Protein AF-0000000085152113 (afdb_homodimer)

Nearest PDB structures (foldseek):
  2p1r-assembly2_D  TM=5.089E-01  e=1.495E+00  Salmonella enterica subsp. enterica serovar Typhimurium str. LT2
  3tnl-assembly1_B  TM=2.670E-01  e=2.526E+00  Listeria monocytogenes EGD-e
  1kmn-assembly1_A  TM=2.589E-01  e=3.745E+00  Escherichia coli
  2p1r-assembly2_D  TM=5.086E-01  e=1.559E+00  Salmonella enterica subsp. enterica serovar Typhimurium str. LT2
  4imp-assembly1_B  TM=5.100E-01  e=3.436E+00  Saccharopolyspora spinosa

Solvent-accessible surface area (backbone atoms only — not comparable to full-atom values): 18166 Å² total; per-residue (Å²): 135,78,83,74,79,64,74,66,61,57,53,53,47,45,50,49,48,53,58,62,64,56,69,76,71,74,72,78,60,73,81,70,64,36,60,46,78,52,66,42,45,53,66,74,60,93,81,57,41,32,35,28,34,48,64,51,86,85,41,75,51,81,68,45,67,57,48,52,49,48,49,42,41,76,69,68,26,48,73,44,80,34,80,84,68,76,68,88,78,41,41,29,42,33,42,61,51,44,41,64,47,75,44,77,46,76,35,70,39,36,35,40,40,40,32,22,36,79,87,64,48,76,33,29,31,26,26,44,35,42,37,84,82,14,73,85,26,80,65,45,76,51,55,71,61,65,62,45,46,58,37,43,53,49,24,65,43,83,128,135,78,81,74,79,63,72,66,61,59,52,53,48,46,50,50,48,52,57,60,65,56,67,77,72,73,70,78,60,73,81,71,63,34,59,46,77,51,66,43,44,52,66,73,61,92,80,55,41,32,36,29,33,46,64,51,86,85,41,75,52,82,66,45,68,58,48,53,50,48,50,42,41,75,70,70,26,48,74,45,80,32,80,83,69,76,68,87,80,42,41,28,41,34,43,60,51,44,43,64,46,76,45,77,45,76,34,70,39,35,34,39,41,41,31,21,37,78,88,63,49,78,33,30,32,25,26,44,36,42,39,84,82,14,74,85,26,78,66,43,78,50,55,72,60,65,61,44,48,57,38,45,53,48,24,66,42,81,129

Structure (mmCIF, N/CA/C/O backbone):
data_AF-0000000085152113-model_v1
#
loop_
_entity.id
_entity.type
_entity.pdbx_description
1 polymer Lipoprotein
#
loop_
_atom_site.group_PDB
_atom_site.id
_atom_site.type_symbol
_atom_site.label_atom_id
_atom_site.label_alt_id
_atom_site.label_comp_id
_atom_site.label_asym_id
_atom_site.label_entity_id
_atom_site.label_seq_id
_atom_site.pdbx_PDB_ins_code
_atom_site.Cartn_x
_atom_site.Cartn_y
_atom_site.Cartn_z
_atom_site.occupancy
_atom_site.B_iso_or_equiv
_atom_site.auth_seq_id
_atom_site.auth_comp_id
_atom_site.auth_asym_id
_atom_site.auth_atom_id
_atom_site.pdbx_PDB_model_num
ATOM 1 N N . MET A 1 1 ? -3.539 60.656 -30.656 1 33.56 1 MET A N 1
ATOM 2 C CA . MET A 1 1 ? -3.758 60.188 -29.281 1 33.56 1 MET A CA 1
ATOM 3 C C . MET A 1 1 ? -4.027 58.688 -29.266 1 33.56 1 MET A C 1
ATOM 5 O O . MET A 1 1 ? -5.113 58.25 -29.641 1 33.56 1 MET A O 1
ATOM 9 N N . GLY A 1 2 ? -3.033 57.875 -29.703 1 42.16 2 GLY A N 1
ATOM 10 C CA . GLY A 1 2 ? -3.041 56.469 -29.984 1 42.16 2 GLY A CA 1
ATOM 11 C C . GLY A 1 2 ? -3.273 55.625 -28.75 1 42.16 2 GLY A C 1
ATOM 12 O O . GLY A 1 2 ? -2.83 55.969 -27.656 1 42.16 2 GLY A O 1
ATOM 13 N N . SER A 1 3 ? -4.527 55 -28.656 1 42.72 3 SER A N 1
ATOM 14 C CA . SER A 1 3 ? -5.027 54.094 -27.625 1 42.72 3 SER A CA 1
ATOM 15 C C . SER A 1 3 ? -4.039 52.969 -27.344 1 42.72 3 SER A C 1
ATOM 17 O O . SER A 1 3 ? -3.697 52.219 -28.25 1 42.72 3 SER A O 1
ATOM 19 N N . VAL A 1 4 ? -3.066 53.281 -26.406 1 48.84 4 VAL A N 1
ATOM 20 C CA . VAL A 1 4 ? -2.109 52.312 -25.891 1 48.84 4 VAL A CA 1
ATOM 21 C C . VAL A 1 4 ? -2.854 51.156 -25.234 1 48.84 4 VAL A C 1
ATOM 23 O O . VAL A 1 4 ? -3.572 51.344 -24.25 1 48.84 4 VAL A O 1
ATOM 26 N N . ALA A 1 5 ? -3.346 50.25 -26.062 1 50.41 5 ALA A N 1
ATOM 27 C CA . ALA A 1 5 ? -3.887 49 -25.531 1 50.41 5 ALA A CA 1
ATOM 28 C C . ALA A 1 5 ? -2.939 48.375 -24.516 1 50.41 5 ALA A C 1
ATOM 30 O O . ALA A 1 5 ? -1.731 48.281 -24.75 1 50.41 5 ALA A O 1
ATOM 31 N N . THR A 1 6 ? -3.34 48.406 -23.156 1 51.25 6 THR A N 1
ATOM 32 C CA . THR A 1 6 ? -2.549 48.031 -21.984 1 51.25 6 THR A CA 1
ATOM 33 C C . THR A 1 6 ? -2.242 46.531 -21.984 1 51.25 6 THR A C 1
ATOM 35 O O . THR A 1 6 ? -3.062 45.719 -22.438 1 51.25 6 THR A O 1
ATOM 38 N N . THR A 1 7 ? -0.906 46.188 -21.688 1 57.47 7 THR A N 1
ATOM 39 C CA . THR A 1 7 ? -0.171 44.906 -21.625 1 57.47 7 THR A CA 1
ATOM 40 C C . THR A 1 7 ? -0.884 43.906 -20.719 1 57.47 7 THR A C 1
ATOM 42 O O . THR A 1 7 ? -0.678 42.719 -20.844 1 57.47 7 THR A O 1
ATOM 45 N N . SER A 1 8 ? -1.874 44.438 -19.891 1 56.84 8 SER A N 1
ATOM 46 C CA . SER A 1 8 ? -2.525 43.562 -18.922 1 56.84 8 SER A CA 1
ATOM 47 C C . SER A 1 8 ? -3.504 42.594 -19.609 1 56.84 8 SER A C 1
ATOM 49 O O . SER A 1 8 ? -3.662 41.469 -19.203 1 56.84 8 SER A O 1
ATOM 51 N N . THR A 1 9 ? -4.156 43.031 -20.672 1 58.31 9 THR A N 1
ATOM 52 C CA . THR A 1 9 ? -5.152 42.219 -21.359 1 58.31 9 THR A CA 1
ATOM 53 C C . THR A 1 9 ? -4.48 41.094 -22.141 1 58.31 9 THR A C 1
ATOM 55 O O . THR A 1 9 ? -5.051 40 -22.312 1 58.31 9 THR A O 1
ATOM 58 N N . MET A 1 10 ? -3.189 41.406 -22.562 1 49.91 10 MET A N 1
ATOM 59 C CA . MET A 1 10 ? -2.52 40.375 -23.375 1 49.91 10 MET A CA 1
ATOM 60 C C . MET A 1 10 ? -2.084 39.188 -22.516 1 49.91 10 MET A C 1
ATOM 62 O O . MET A 1 10 ? -2.16 38.062 -22.953 1 49.91 10 MET A O 1
ATOM 66 N N . PHE A 1 11 ? -1.64 39.5 -21.281 1 52.09 11 PHE A N 1
ATOM 67 C CA . PHE A 1 11 ? -1.193 38.406 -20.422 1 52.09 11 PHE A CA 1
ATOM 68 C C . PHE A 1 11 ? -2.375 37.562 -19.953 1 52.09 11 PHE A C 1
ATOM 70 O O . PHE A 1 11 ? -2.277 36.344 -19.875 1 52.09 11 PHE A O 1
ATOM 77 N N . LYS A 1 12 ? -3.547 38.062 -19.578 1 46.25 12 LYS A N 1
ATOM 78 C CA . LYS A 1 12 ? -4.723 37.281 -19.203 1 46.25 12 LYS A CA 1
ATOM 79 C C . LYS A 1 12 ? -5.215 36.438 -20.359 1 46.25 12 LYS A C 1
ATOM 81 O O . LYS A 1 12 ? -5.617 35.281 -20.156 1 46.25 12 LYS A O 1
ATOM 86 N N . LYS A 1 13 ? -5.152 36.938 -21.547 1 52 13 LYS A N 1
ATOM 87 C CA . LYS A 1 13 ? -5.613 36.188 -22.703 1 52 13 LYS A CA 1
ATOM 88 C C . LYS A 1 13 ? -4.699 34.969 -22.953 1 52 13 LYS A C 1
ATOM 90 O O . LYS A 1 13 ? -5.176 33.875 -23.266 1 52 13 LYS A O 1
ATOM 95 N N . SER A 1 14 ? -3.439 35.312 -22.641 1 49.38 14 SER A N 1
ATOM 96 C CA . SER A 1 14 ? -2.477 34.25 -22.828 1 49.38 14 SER A CA 1
ATOM 97 C C . SER A 1 14 ? -2.617 33.188 -21.75 1 49.38 14 SER A C 1
ATOM 99 O O . SER A 1 14 ? -2.551 31.969 -22.031 1 49.38 14 SER A O 1
ATOM 101 N N . ARG A 1 15 ? -2.9 33.594 -20.484 1 49 15 ARG A N 1
ATOM 102 C CA . ARG A 1 15 ? -3.166 32.594 -19.453 1 49 15 ARG A CA 1
ATOM 103 C C . ARG A 1 15 ? -4.465 31.844 -19.734 1 49 15 ARG A C 1
ATOM 105 O O . ARG A 1 15 ? -4.547 30.641 -19.516 1 49 15 ARG A O 1
ATOM 112 N N . GLU A 1 16 ? -5.539 32.656 -20.156 1 52.06 16 GLU A N 1
ATOM 113 C CA . GLU A 1 16 ? -6.805 31.984 -20.469 1 52.06 16 GLU A CA 1
ATOM 114 C C . GLU A 1 16 ? -6.672 31.078 -21.672 1 52.06 16 GLU A C 1
ATOM 116 O O . GLU A 1 16 ? -7.211 29.969 -21.688 1 52.06 16 GLU A O 1
ATOM 121 N N . ASP A 1 17 ? -6.086 31.656 -22.672 1 48.75 17 ASP A N 1
ATOM 122 C CA . ASP A 1 17 ? -5.844 30.797 -23.828 1 48.75 17 ASP A CA 1
ATOM 123 C C . ASP A 1 17 ? -4.895 29.656 -23.469 1 48.75 17 ASP A C 1
ATOM 125 O O . ASP A 1 17 ? -5.031 28.547 -23.969 1 48.75 17 ASP A O 1
ATOM 129 N N . HIS A 1 18 ? -3.812 30.078 -22.641 1 48 18 HIS A N 1
ATOM 130 C CA . HIS A 1 18 ? -2.967 28.969 -22.219 1 48 18 HIS A CA 1
ATOM 131 C C . HIS A 1 18 ? -3.746 27.984 -21.34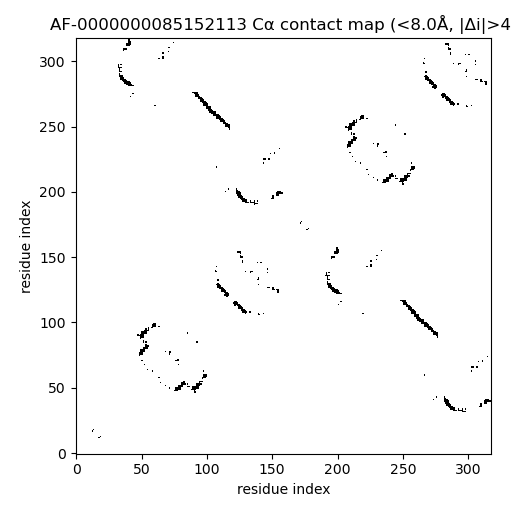4 1 48 18 HIS A C 1
ATOM 133 O O . HIS A 1 18 ? -3.412 26.797 -21.297 1 48 18 HIS A O 1
ATOM 139 N N . MET A 1 19 ? -4.73 28.578 -20.5 1 46.75 19 MET A N 1
ATOM 140 C CA . MET A 1 19 ? -5.539 27.625 -19.75 1 46.75 19 MET A CA 1
ATOM 141 C C . MET A 1 19 ? -6.32 26.719 -20.703 1 46.75 19 MET A C 1
ATOM 143 O O . MET A 1 19 ? -6.672 25.594 -20.344 1 46.75 19 MET A O 1
ATOM 147 N N . LYS A 1 20 ? -7.027 27.328 -21.734 1 43.5 20 LYS A N 1
ATOM 148 C CA . LYS A 1 20 ? -7.875 26.516 -22.594 1 43.5 20 LYS A CA 1
ATOM 149 C C . LYS A 1 20 ? -7.047 25.484 -23.359 1 43.5 20 LYS A C 1
ATOM 151 O O . LYS A 1 20 ? -7.52 24.375 -23.625 1 43.5 20 LYS A O 1
ATOM 156 N N . ARG A 1 21 ? -6.027 25.875 -24.016 1 45.31 21 ARG A N 1
ATOM 157 C CA . ARG A 1 21 ? -5.379 24.891 -24.875 1 45.31 21 ARG A CA 1
ATOM 158 C C . ARG A 1 21 ? -4.676 23.812 -24.047 1 45.31 21 ARG A C 1
ATOM 160 O O . ARG A 1 21 ? -3.455 23.844 -23.891 1 45.31 21 ARG A O 1
ATOM 167 N N . MET A 1 22 ? -5.051 23.672 -22.734 1 43.34 22 MET A N 1
ATOM 168 C CA . MET A 1 22 ? -4.559 22.391 -22.219 1 43.34 22 MET A CA 1
ATOM 169 C C . MET A 1 22 ? -4.992 21.234 -23.109 1 43.34 22 MET A C 1
ATOM 171 O O . MET A 1 22 ? -6.172 20.875 -23.141 1 43.34 22 MET A O 1
ATOM 175 N N . LEU A 1 23 ? -4.738 21.25 -24.312 1 44.41 23 LEU A N 1
ATOM 176 C CA . LEU A 1 23 ? -4.789 20.016 -25.109 1 44.41 23 LEU A CA 1
ATOM 177 C C . LEU A 1 23 ? -4.352 18.812 -24.281 1 44.41 23 LEU A C 1
ATOM 179 O O . LEU A 1 23 ? -3.248 18.812 -23.734 1 44.41 23 LEU A O 1
ATOM 183 N N . MET A 1 24 ? -5.363 18.125 -23.703 1 47.69 24 MET A N 1
ATOM 184 C CA . MET A 1 24 ? -5.164 16.828 -23.078 1 47.69 24 MET A CA 1
ATOM 185 C C . MET A 1 24 ? -4.352 15.898 -23.984 1 47.69 24 MET A C 1
ATOM 187 O O . MET A 1 24 ? -4.867 15.398 -24.984 1 47.69 24 MET A O 1
ATOM 191 N N . LEU A 1 25 ? -3.207 16.25 -24.453 1 50.41 25 LEU A N 1
ATOM 192 C CA . LEU A 1 25 ? -2.367 15.18 -24.969 1 50.41 25 LEU A CA 1
ATOM 193 C C . LEU A 1 25 ? -2.51 13.922 -24.109 1 50.41 25 LEU A C 1
ATOM 195 O O . LEU A 1 25 ? -2.051 13.891 -22.969 1 50.41 25 LEU A O 1
ATOM 199 N N . PHE A 1 26 ? -3.641 13.18 -24.359 1 52.12 26 PHE A N 1
ATOM 200 C CA . PHE A 1 26 ? -3.703 11.805 -23.891 1 52.12 26 PHE A CA 1
ATOM 201 C C . PHE A 1 26 ? -2.414 11.062 -24.219 1 52.12 26 PHE A C 1
ATOM 203 O O . PHE A 1 26 ? -2.23 10.586 -25.344 1 52.12 26 PHE A O 1
ATOM 210 N N . VAL A 1 27 ? -1.274 11.516 -23.703 1 53.09 27 VAL A N 1
ATOM 211 C CA . VAL A 1 27 ? -0.097 10.656 -23.766 1 53.09 27 VAL A CA 1
ATOM 212 C C . VAL A 1 27 ? -0.494 9.219 -23.438 1 53.09 27 VAL A C 1
ATOM 214 O O . VAL A 1 27 ? -0.806 8.898 -22.281 1 53.09 27 VAL A O 1
ATOM 217 N N . LEU A 1 28 ? -1.198 8.477 -24.406 1 51.91 28 LEU A N 1
ATOM 218 C CA . LEU A 1 28 ? -1.291 7.027 -24.297 1 51.91 28 LEU A CA 1
ATOM 219 C C . LEU A 1 28 ? 0.036 6.434 -23.844 1 51.91 28 LEU A C 1
ATOM 221 O O . LEU A 1 28 ? 0.907 6.141 -24.656 1 51.91 28 LEU A O 1
ATOM 225 N N . LEU A 1 29 ? 0.513 6.848 -22.734 1 55.44 29 LEU A N 1
ATOM 226 C CA . LEU A 1 29 ? 1.656 6.145 -22.156 1 55.44 29 LEU A CA 1
ATOM 227 C C . LEU A 1 29 ? 1.415 4.641 -22.141 1 55.44 29 LEU A C 1
ATOM 229 O O . LEU A 1 29 ? 0.406 4.176 -21.594 1 55.44 29 LEU A O 1
ATOM 233 N N . PRO A 1 30 ? 1.978 3.977 -23.078 1 53.91 30 PRO A N 1
ATOM 234 C CA . PRO A 1 30 ? 1.846 2.529 -22.891 1 53.91 30 PRO A CA 1
ATOM 235 C C . PRO A 1 30 ? 1.934 2.113 -21.422 1 53.91 30 PRO A C 1
ATOM 237 O O . PRO A 1 30 ? 2.854 2.529 -20.719 1 53.91 30 PRO A O 1
ATOM 240 N N . VAL A 1 31 ? 0.779 1.773 -20.859 1 55.03 31 VAL A N 1
ATOM 241 C CA . VAL A 1 31 ? 0.805 1.157 -19.531 1 55.03 31 VAL A CA 1
ATOM 242 C C . VAL A 1 31 ? 1.876 0.07 -19.484 1 55.03 31 VAL A C 1
ATOM 244 O O . VAL A 1 31 ? 1.693 -1.013 -20.047 1 55.03 31 VAL A O 1
ATOM 247 N N . CYS A 1 32 ? 3.182 0.444 -19.516 1 57.28 32 CYS A N 1
ATOM 248 C CA . CYS A 1 32 ? 4.27 -0.51 -19.328 1 57.28 32 CYS A CA 1
ATOM 249 C C . CYS A 1 32 ? 4.027 -1.384 -18.109 1 57.28 32 CYS A C 1
ATOM 251 O O . CYS A 1 32 ? 3.957 -0.88 -16.984 1 57.28 32 CYS A O 1
ATOM 253 N N . SER A 1 33 ? 3.326 -2.477 -18.375 1 62.75 33 SER A N 1
ATOM 254 C CA . SER A 1 33 ? 3.166 -3.42 -17.281 1 62.75 33 SER A CA 1
ATOM 255 C C . SER A 1 33 ? 4.512 -3.803 -16.672 1 62.75 33 SER A C 1
ATOM 257 O O . SER A 1 33 ? 5.418 -4.238 -17.391 1 62.75 33 SER A O 1
ATOM 259 N N . CYS A 1 34 ? 4.895 -3.463 -15.648 1 79.12 34 CYS A N 1
ATOM 260 C CA . CYS A 1 34 ? 6.098 -3.832 -14.914 1 79.12 34 CYS A CA 1
ATOM 261 C C . CYS A 1 34 ? 6.043 -5.289 -14.469 1 79.12 34 CYS A C 1
ATOM 263 O O . CYS A 1 34 ? 6.734 -5.688 -13.531 1 79.12 34 CYS A O 1
ATOM 265 N N . THR A 1 35 ? 5.215 -6.039 -15.234 1 86.88 35 THR A N 1
ATOM 266 C CA . THR A 1 35 ? 5.148 -7.473 -14.977 1 86.88 35 THR A CA 1
ATOM 267 C C . THR A 1 35 ? 5.633 -8.266 -16.188 1 86.88 35 THR A C 1
ATOM 269 O O . THR A 1 35 ? 5.465 -7.828 -17.328 1 86.88 35 THR A O 1
ATOM 272 N N . ALA A 1 36 ? 6.324 -9.406 -15.992 1 90.56 36 ALA A N 1
ATOM 273 C CA . ALA A 1 36 ? 6.766 -10.328 -17.031 1 90.56 36 ALA A CA 1
ATOM 274 C C . ALA A 1 36 ? 6.168 -11.719 -16.828 1 90.56 36 ALA A C 1
ATOM 276 O O . ALA A 1 36 ? 6.164 -12.242 -15.711 1 90.56 36 ALA A O 1
ATOM 277 N N . ILE A 1 37 ? 5.57 -12.195 -17.953 1 93.56 37 ILE A N 1
ATOM 278 C CA . ILE A 1 37 ? 5.094 -13.578 -17.984 1 93.56 37 ILE A CA 1
ATOM 279 C C . ILE A 1 37 ? 5.902 -14.375 -19.016 1 93.56 37 ILE A C 1
ATOM 281 O O . ILE A 1 37 ? 5.988 -13.992 -20.188 1 93.56 37 ILE A O 1
ATOM 285 N N . ASN A 1 38 ? 6.559 -15.344 -18.562 1 96.38 38 ASN A N 1
ATOM 286 C CA . ASN A 1 38 ? 7.324 -16.266 -19.391 1 96.38 38 ASN A CA 1
ATOM 287 C C . ASN A 1 38 ? 6.797 -17.688 -19.281 1 96.38 38 ASN A C 1
ATOM 289 O O . ASN A 1 38 ? 6.805 -18.281 -18.203 1 96.38 38 ASN A O 1
ATOM 293 N N . VAL A 1 39 ? 6.328 -18.234 -20.484 1 98.19 39 VAL A N 1
ATOM 294 C CA . VAL A 1 39 ? 5.691 -19.547 -20.406 1 98.19 39 VAL A CA 1
ATOM 295 C C . VAL A 1 39 ? 6.156 -20.422 -21.562 1 98.19 39 VAL A C 1
ATOM 297 O O . VAL A 1 39 ? 6.258 -19.969 -22.703 1 98.19 39 VAL A O 1
ATOM 300 N N . LYS A 1 40 ? 6.539 -21.594 -21.266 1 97.81 40 LYS A N 1
ATOM 301 C CA . LYS A 1 40 ? 6.582 -22.719 -22.203 1 97.81 40 LYS A CA 1
ATOM 302 C C . LYS A 1 40 ? 5.355 -23.609 -22.047 1 97.81 40 LYS A C 1
ATOM 304 O O . LYS A 1 40 ? 5.254 -24.359 -21.078 1 97.81 40 LYS A O 1
ATOM 309 N N . PRO A 1 41 ? 4.504 -23.641 -23 1 97.69 41 PRO A N 1
ATOM 310 C CA . PRO A 1 41 ? 3.26 -24.406 -22.859 1 97.69 41 PRO A CA 1
ATOM 311 C C . PRO A 1 41 ? 3.5 -25.906 -22.703 1 97.69 41 PRO A C 1
ATOM 313 O O . PRO A 1 41 ? 4.5 -26.438 -23.188 1 97.69 41 PRO A O 1
ATOM 316 N N . LEU A 1 42 ? 2.518 -26.484 -22.078 1 97.06 42 LEU A N 1
ATOM 317 C CA . LEU A 1 42 ? 2.611 -27.906 -21.75 1 97.06 42 LEU A CA 1
ATOM 318 C C . LEU A 1 42 ? 2.629 -28.75 -23.031 1 97.06 42 LEU A C 1
ATOM 320 O O . LEU A 1 42 ? 1.786 -28.562 -23.906 1 97.06 42 LEU A O 1
ATOM 324 N N . ALA A 1 43 ? 3.598 -29.609 -23.141 1 95 43 ALA A N 1
ATOM 325 C CA . ALA A 1 43 ? 3.648 -30.656 -24.141 1 95 43 ALA A CA 1
ATOM 326 C C . ALA A 1 43 ? 3.252 -32 -23.562 1 95 43 ALA A C 1
ATOM 328 O O . ALA A 1 43 ? 4.09 -32.719 -23 1 95 43 ALA A O 1
ATOM 329 N N . ILE A 1 44 ? 1.996 -32.281 -23.625 1 87.94 44 ILE A N 1
ATOM 330 C CA . ILE A 1 44 ? 1.542 -33.469 -22.938 1 87.94 44 ILE A CA 1
ATOM 331 C C . ILE A 1 44 ? 0.863 -34.406 -23.938 1 87.94 44 ILE A C 1
ATOM 333 O O . ILE A 1 44 ? 0.507 -34 -25.047 1 87.94 44 ILE A O 1
ATOM 337 N N . ASN A 1 45 ? 0.77 -35.594 -23.484 1 89.44 45 ASN A N 1
ATOM 338 C CA . ASN A 1 45 ? 0.007 -36.594 -24.234 1 89.44 45 ASN A CA 1
ATOM 339 C C . ASN A 1 45 ? -1.491 -36.438 -23.984 1 89.44 45 ASN A C 1
ATOM 341 O O . ASN A 1 45 ? -1.903 -35.969 -22.922 1 89.44 45 ASN A O 1
ATOM 345 N N . ALA A 1 46 ? -2.301 -36.906 -24.906 1 86.38 46 ALA A N 1
ATOM 346 C CA . ALA A 1 46 ? -3.754 -36.781 -24.844 1 86.38 46 ALA A CA 1
ATOM 347 C C . ALA A 1 46 ? -4.312 -37.531 -23.625 1 86.38 46 ALA A C 1
ATOM 349 O O . ALA A 1 46 ? -5.348 -37.125 -23.078 1 86.38 46 ALA A O 1
ATOM 350 N N . ASN A 1 47 ? -3.57 -38.5 -23.172 1 90.5 47 ASN A N 1
ATOM 351 C CA . ASN A 1 47 ? -4.109 -39.344 -22.109 1 90.5 47 ASN A CA 1
ATOM 352 C C . ASN A 1 47 ? -3.648 -38.875 -20.734 1 90.5 47 ASN A C 1
ATOM 354 O O . ASN A 1 47 ? -4.039 -39.438 -19.703 1 90.5 47 ASN A O 1
ATOM 358 N N . ASP A 1 48 ? -2.777 -37.906 -20.766 1 94.31 48 ASP A N 1
ATOM 359 C CA . ASP A 1 48 ? -2.346 -37.375 -19.469 1 94.31 48 ASP A CA 1
ATOM 360 C C . ASP A 1 48 ? -3.496 -36.656 -18.766 1 94.31 48 ASP A C 1
ATOM 362 O O . ASP A 1 48 ? -4.156 -35.812 -19.344 1 94.31 48 ASP A O 1
ATOM 366 N N . ASN A 1 49 ? -3.74 -37.062 -17.469 1 95.69 49 ASN A N 1
ATOM 367 C CA . ASN A 1 49 ? -4.852 -36.406 -16.797 1 95.69 49 ASN A CA 1
ATOM 368 C C . ASN A 1 49 ? -4.602 -36.281 -15.297 1 95.69 49 ASN A C 1
ATOM 370 O O . ASN A 1 49 ? -5.383 -35.656 -14.578 1 95.69 49 ASN A O 1
ATOM 374 N N . ILE A 1 50 ? -3.615 -36.906 -14.781 1 98.19 50 ILE A N 1
ATOM 375 C CA . ILE A 1 50 ? -3.307 -36.812 -13.359 1 98.19 50 ILE A CA 1
ATOM 376 C C . ILE A 1 50 ? -2.006 -36.031 -13.164 1 98.19 50 ILE A C 1
ATOM 378 O O . ILE A 1 50 ? -0.957 -36.438 -13.672 1 98.19 50 ILE A O 1
ATOM 382 N N . ALA A 1 51 ? -2.072 -34.969 -12.461 1 98.56 51 ALA A N 1
ATOM 383 C CA . ALA A 1 51 ? -0.908 -34.188 -12.086 1 98.56 51 ALA A CA 1
ATOM 384 C C . ALA A 1 51 ? -0.621 -34.312 -10.594 1 98.56 51 ALA A C 1
ATOM 386 O O . ALA A 1 51 ? -1.498 -34.062 -9.758 1 98.56 51 ALA A O 1
ATOM 387 N N . CYS A 1 52 ? 0.573 -34.719 -10.258 1 98.81 52 CYS A N 1
ATOM 388 C CA . CYS A 1 52 ? 1.012 -34.781 -8.867 1 98.81 52 CYS A CA 1
ATOM 389 C C . CYS A 1 52 ? 1.852 -33.562 -8.516 1 98.81 52 CYS A C 1
ATOM 391 O O . CYS A 1 52 ? 2.85 -33.281 -9.18 1 98.81 52 CYS A O 1
ATOM 393 N N . ILE A 1 53 ? 1.412 -32.844 -7.512 1 98.94 53 ILE A N 1
ATOM 394 C CA . ILE A 1 53 ? 2.021 -31.578 -7.125 1 98.94 53 ILE A CA 1
ATOM 395 C C . ILE A 1 53 ? 2.791 -31.75 -5.816 1 98.94 53 ILE A C 1
ATOM 397 O O . ILE A 1 53 ? 2.225 -32.188 -4.809 1 98.94 53 ILE A O 1
ATOM 401 N N . LYS A 1 54 ? 4.055 -31.406 -5.918 1 98.81 54 LYS A N 1
ATOM 402 C CA . LYS A 1 54 ? 4.867 -31.5 -4.711 1 98.81 54 LYS A CA 1
ATOM 403 C C . LYS A 1 54 ? 4.652 -30.297 -3.801 1 98.81 54 LYS A C 1
ATOM 405 O O . LYS A 1 54 ? 4.785 -29.156 -4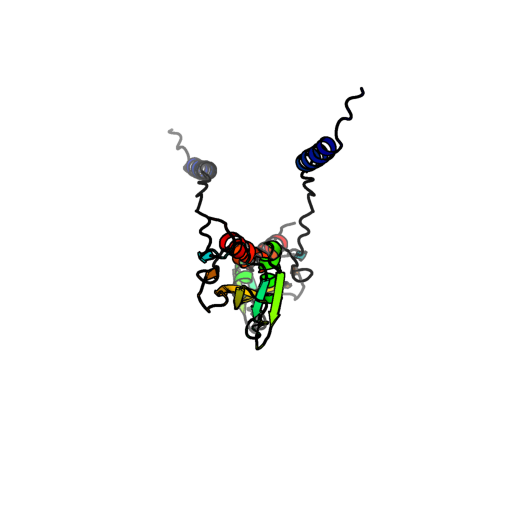.238 1 98.81 54 LYS A O 1
ATOM 410 N N . GLU A 1 55 ? 4.348 -30.625 -2.58 1 98.75 55 GLU A N 1
ATOM 411 C CA . GLU A 1 55 ? 4.254 -29.547 -1.601 1 98.75 55 GLU A CA 1
ATOM 412 C C . GLU A 1 55 ? 5.609 -28.875 -1.396 1 98.75 55 GLU A C 1
ATOM 414 O O . GLU A 1 55 ? 6.645 -29.547 -1.392 1 98.75 55 GLU A O 1
ATOM 419 N N . ASN A 1 56 ? 5.609 -27.547 -1.317 1 98.75 56 ASN A N 1
ATOM 420 C CA . ASN A 1 56 ? 6.82 -26.781 -1.062 1 98.75 56 ASN A CA 1
ATOM 421 C C . ASN A 1 56 ? 6.664 -25.875 0.156 1 98.75 56 ASN A C 1
ATOM 423 O O . ASN A 1 56 ? 6.172 -24.75 0.04 1 98.75 56 ASN A O 1
ATOM 427 N N . PRO A 1 57 ? 7.113 -26.281 1.277 1 97.94 57 PRO A N 1
ATOM 428 C CA . PRO A 1 57 ? 6.91 -25.516 2.51 1 97.94 57 PRO A CA 1
ATOM 429 C C . PRO A 1 57 ? 7.73 -24.234 2.543 1 97.94 57 PRO A C 1
ATOM 431 O O . PRO A 1 57 ? 7.5 -23.375 3.398 1 97.94 57 PRO A O 1
ATOM 434 N N . LYS A 1 58 ? 8.688 -24.062 1.714 1 98.25 58 LYS A N 1
ATOM 435 C CA . LYS A 1 58 ? 9.484 -22.844 1.657 1 98.25 58 LYS A CA 1
ATOM 436 C C . LYS A 1 58 ? 8.672 -21.688 1.071 1 98.25 58 LYS A C 1
ATOM 438 O O . LYS A 1 58 ? 9.055 -20.516 1.211 1 98.25 58 LYS A O 1
ATOM 443 N N . VAL A 1 59 ? 7.59 -22.047 0.387 1 98.56 59 VAL A N 1
ATOM 444 C CA . VAL A 1 59 ? 6.723 -21.031 -0.19 1 98.56 59 VAL A CA 1
ATOM 445 C C . VAL A 1 59 ? 5.828 -20.438 0.896 1 98.56 59 VAL A C 1
ATOM 447 O O . VAL A 1 59 ? 5.02 -21.156 1.499 1 98.56 59 VAL A O 1
ATOM 450 N N . LYS A 1 60 ? 5.961 -19.109 1.071 1 97.31 60 LYS A N 1
ATOM 451 C CA . LYS A 1 60 ? 5.223 -18.438 2.145 1 97.31 60 LYS A CA 1
ATOM 452 C C . LYS A 1 60 ? 4.094 -17.578 1.589 1 97.31 60 LYS A C 1
ATOM 454 O O . LYS A 1 60 ? 3.404 -16.891 2.342 1 97.31 60 LYS A O 1
ATOM 459 N N . VAL A 1 61 ? 3.902 -17.594 0.325 1 97.69 61 VAL A N 1
ATOM 460 C CA . VAL A 1 61 ? 2.736 -16.953 -0.272 1 97.69 61 VAL A CA 1
ATOM 461 C C . VAL A 1 61 ? 1.469 -17.703 0.125 1 97.69 61 VAL A C 1
ATOM 463 O O . VAL A 1 61 ? 1.34 -18.906 -0.147 1 97.69 61 VAL A O 1
ATOM 466 N N . PRO A 1 62 ? 0.513 -16.969 0.722 1 95.88 62 PRO A N 1
ATOM 467 C CA . PRO A 1 62 ? -0.667 -17.672 1.222 1 95.88 62 PRO A CA 1
ATOM 468 C C . PRO A 1 62 ? -1.453 -18.375 0.11 1 95.88 62 PRO A C 1
ATOM 470 O O . PRO A 1 62 ? -1.645 -17.797 -0.965 1 95.88 62 PRO A O 1
ATOM 473 N N . ARG A 1 63 ? -1.936 -19.562 0.445 1 96.88 63 ARG A N 1
ATOM 474 C CA . ARG A 1 63 ? -2.84 -20.344 -0.387 1 96.88 63 ARG A CA 1
ATOM 475 C C . ARG A 1 63 ? -2.217 -20.641 -1.747 1 96.88 63 ARG A C 1
ATOM 477 O O . ARG A 1 63 ? -2.928 -20.922 -2.713 1 96.88 63 ARG A O 1
ATOM 484 N N . PHE A 1 64 ? -0.898 -20.578 -1.862 1 98.69 64 PHE A N 1
ATOM 485 C CA . PHE A 1 64 ? -0.302 -20.75 -3.184 1 98.69 64 PHE A CA 1
ATOM 486 C C . PHE A 1 64 ? -0.489 -22.172 -3.684 1 98.69 64 PHE A C 1
ATOM 488 O O . PHE A 1 64 ? -0.73 -22.391 -4.871 1 98.69 64 PHE A O 1
ATOM 495 N N . LEU A 1 65 ? -0.308 -23.141 -2.84 1 98.81 65 LEU A N 1
ATOM 496 C CA . LEU A 1 65 ? -0.544 -24.516 -3.252 1 98.81 65 LEU A CA 1
ATOM 497 C C . LEU A 1 65 ? -1.949 -24.688 -3.82 1 98.81 65 LEU A C 1
ATOM 499 O O . LEU A 1 65 ? -2.129 -25.297 -4.875 1 98.81 65 LEU A O 1
ATOM 503 N N . ASP A 1 66 ? -2.93 -24.172 -3.154 1 98.75 66 ASP A N 1
ATOM 504 C CA . ASP A 1 66 ? -4.305 -24.234 -3.637 1 98.75 66 ASP A CA 1
ATOM 505 C C . ASP A 1 66 ? -4.434 -23.594 -5.016 1 98.75 66 ASP A C 1
ATOM 507 O O . ASP A 1 66 ? -5.18 -24.078 -5.867 1 98.75 66 ASP A O 1
ATOM 511 N N . ILE A 1 67 ? -3.771 -22.5 -5.199 1 98.75 67 ILE A N 1
ATOM 512 C CA . ILE A 1 67 ? -3.809 -21.797 -6.473 1 98.75 67 ILE A CA 1
ATOM 513 C C . ILE A 1 67 ? -3.227 -22.672 -7.574 1 98.75 67 ILE A C 1
ATOM 515 O O . ILE A 1 67 ? -3.777 -22.75 -8.672 1 98.75 67 ILE A O 1
ATOM 519 N N . VAL A 1 68 ? -2.158 -23.391 -7.277 1 98.88 68 VAL A N 1
ATOM 520 C CA . VAL A 1 68 ? -1.572 -24.312 -8.242 1 98.88 68 VAL A CA 1
ATOM 521 C C . VAL A 1 68 ? -2.541 -25.453 -8.516 1 98.88 68 VAL A C 1
ATOM 523 O O . VAL A 1 68 ? -2.805 -25.797 -9.68 1 98.88 68 VAL A O 1
ATOM 526 N N . VAL A 1 69 ? -3.076 -26.047 -7.488 1 98.81 69 VAL A N 1
ATOM 527 C CA . VAL A 1 69 ? -4.035 -27.141 -7.609 1 98.81 69 VAL A CA 1
ATOM 528 C C . VAL A 1 69 ? -5.203 -26.703 -8.5 1 98.81 69 VAL A C 1
ATOM 530 O O . VAL A 1 69 ? -5.523 -27.375 -9.484 1 98.81 69 VAL A O 1
ATOM 533 N N . ASN A 1 70 ? -5.785 -25.594 -8.156 1 98.69 70 ASN A N 1
ATOM 534 C CA . ASN A 1 70 ? -6.934 -25.094 -8.898 1 98.69 70 ASN A CA 1
ATOM 535 C C . ASN A 1 70 ? -6.57 -24.812 -10.359 1 98.69 70 ASN A C 1
ATOM 537 O O . ASN A 1 70 ? -7.387 -25.016 -11.258 1 98.69 70 ASN A O 1
ATOM 541 N N . GLY A 1 71 ? -5.359 -24.281 -10.531 1 98.44 71 GLY A N 1
ATOM 542 C CA . GLY A 1 71 ? -4.898 -24.016 -11.883 1 98.44 71 GLY A CA 1
ATOM 543 C C . GLY A 1 71 ? -4.918 -25.234 -12.773 1 98.44 71 GLY A C 1
ATOM 544 O O . GLY A 1 71 ? -5.348 -25.172 -13.922 1 98.44 71 GLY A O 1
ATOM 545 N N . PHE A 1 72 ? -4.512 -26.344 -12.258 1 98.38 72 PHE A N 1
ATOM 546 C CA . PHE A 1 72 ? -4.5 -27.594 -13.016 1 98.38 72 PHE A CA 1
ATOM 547 C C . PHE A 1 72 ? -5.906 -28.172 -13.117 1 98.38 72 PHE A C 1
ATOM 549 O O . PHE A 1 72 ? -6.316 -28.641 -14.188 1 98.38 72 PHE A O 1
ATOM 556 N N . GLU A 1 73 ? -6.652 -28.094 -12.031 1 98.31 73 GLU A N 1
ATOM 557 C CA . GLU A 1 73 ? -7.988 -28.688 -12.023 1 98.31 73 GLU A CA 1
ATOM 558 C C . GLU A 1 73 ? -8.93 -27.938 -12.961 1 98.31 73 GLU A C 1
ATOM 560 O O . GLU A 1 73 ? -9.781 -28.547 -13.609 1 98.31 73 GLU A O 1
ATOM 565 N N . GLU A 1 74 ? -8.781 -26.656 -13.008 1 97.38 74 GLU A N 1
ATOM 566 C CA . GLU A 1 74 ? -9.602 -25.859 -13.914 1 97.38 74 GLU A CA 1
ATOM 567 C C . GLU A 1 74 ? -9.289 -26.172 -15.367 1 97.38 74 GLU A C 1
ATOM 569 O O . GLU A 1 74 ? -10.07 -25.844 -16.266 1 97.38 74 GLU A O 1
ATOM 574 N N . HIS A 1 75 ? -8.219 -26.797 -15.602 1 96.62 75 HIS A N 1
ATOM 575 C CA . HIS A 1 75 ? -7.852 -27.156 -16.969 1 96.62 75 HIS A CA 1
ATOM 576 C C . HIS A 1 75 ? -7.867 -28.672 -17.156 1 96.62 75 HIS A C 1
ATOM 578 O O . HIS A 1 75 ? -7.066 -29.219 -17.906 1 96.62 75 HIS A O 1
ATOM 584 N N . ASP A 1 76 ? -8.656 -29.359 -16.281 1 95.19 76 ASP A N 1
ATOM 585 C CA . ASP A 1 76 ? -9.148 -30.719 -16.5 1 95.19 76 ASP A CA 1
ATOM 586 C C . ASP A 1 76 ? -8.109 -31.75 -16.078 1 95.19 76 ASP A C 1
ATOM 588 O O . ASP A 1 76 ? -8.031 -32.844 -16.656 1 95.19 76 ASP A O 1
ATOM 592 N N . PHE A 1 77 ? -7.25 -31.406 -15.227 1 97.75 77 PHE A N 1
ATOM 593 C CA . PHE A 1 77 ? -6.387 -32.375 -14.586 1 97.75 77 PHE A CA 1
ATOM 594 C C . PHE A 1 77 ? -6.91 -32.75 -13.203 1 97.75 77 PHE A C 1
ATOM 596 O O . PHE A 1 77 ? -7.395 -31.891 -12.469 1 97.75 77 PHE A O 1
ATOM 603 N N . THR A 1 78 ? -6.91 -34 -12.914 1 97.88 78 THR A N 1
ATOM 604 C CA . THR A 1 78 ? -6.992 -34.406 -11.516 1 97.88 78 THR A CA 1
ATOM 605 C C . THR A 1 78 ? -5.656 -34.188 -10.812 1 97.88 78 THR A C 1
ATOM 607 O O . THR A 1 78 ? -4.598 -34.469 -11.367 1 97.88 78 THR A O 1
ATOM 610 N N . THR A 1 79 ? -5.715 -33.688 -9.578 1 98.38 79 THR A N 1
ATOM 611 C CA . THR A 1 79 ? -4.469 -33.375 -8.891 1 98.38 79 THR A CA 1
ATOM 612 C C . THR A 1 79 ? -4.32 -34.219 -7.633 1 98.38 79 THR A C 1
ATOM 614 O O . THR A 1 79 ? -5.316 -34.594 -7.02 1 98.38 79 THR A O 1
ATOM 617 N N . ARG A 1 80 ? -3.143 -34.562 -7.363 1 98.31 80 ARG A N 1
ATOM 618 C CA . ARG A 1 80 ? -2.736 -35.219 -6.113 1 98.31 80 ARG A CA 1
ATOM 619 C C . ARG A 1 80 ? -1.529 -34.5 -5.508 1 98.31 80 ARG A C 1
ATOM 621 O O . ARG A 1 80 ? -0.499 -34.344 -6.164 1 98.31 80 ARG A O 1
ATOM 628 N N . VAL A 1 81 ? -1.655 -34.125 -4.258 1 98.62 81 VAL A N 1
ATOM 629 C CA . VAL A 1 81 ? -0.561 -33.469 -3.57 1 98.62 81 VAL A CA 1
ATOM 630 C C . VAL A 1 81 ? 0.275 -34.469 -2.801 1 98.62 81 VAL A C 1
ATOM 632 O O . VAL A 1 81 ? -0.27 -35.406 -2.174 1 98.62 81 VAL A O 1
ATOM 635 N N . TYR A 1 82 ? 1.644 -34.281 -2.922 1 98.19 82 TYR A N 1
ATOM 636 C CA . TYR A 1 82 ? 2.508 -35.219 -2.184 1 98.19 82 TYR A CA 1
ATOM 637 C C . TYR A 1 82 ? 3.664 -34.469 -1.533 1 98.19 82 TYR A C 1
ATOM 639 O O . TYR A 1 82 ? 3.957 -33.312 -1.899 1 98.19 82 TYR A O 1
ATOM 647 N N . GLN A 1 83 ? 4.34 -35.031 -0.54 1 97.56 83 GLN A N 1
ATOM 648 C CA . GLN A 1 83 ? 5.453 -34.406 0.168 1 97.56 83 GLN A CA 1
ATOM 649 C C . GLN A 1 83 ? 6.773 -35.094 -0.164 1 97.56 83 GLN A C 1
ATOM 651 O O . GLN A 1 83 ? 7.781 -34.438 -0.412 1 97.56 83 GLN A O 1
ATOM 656 N N . ASN A 1 84 ? 6.77 -36.375 -0.271 1 94.88 84 ASN A N 1
ATOM 657 C CA . ASN A 1 84 ? 8.023 -37.094 -0.43 1 94.88 84 ASN A CA 1
ATOM 658 C C . ASN A 1 84 ? 8.062 -37.875 -1.746 1 94.88 84 ASN A C 1
ATOM 660 O O . ASN A 1 84 ? 8.805 -37.5 -2.662 1 94.88 84 ASN A O 1
ATOM 664 N N . THR A 1 85 ? 7.262 -38.844 -1.897 1 94.81 85 THR A N 1
ATOM 665 C CA . THR A 1 85 ? 7.242 -39.688 -3.098 1 94.81 85 THR A CA 1
ATOM 666 C C . THR A 1 85 ? 5.883 -39.625 -3.785 1 94.81 85 THR A C 1
ATOM 668 O O . THR A 1 85 ? 4.848 -39.781 -3.145 1 94.81 85 THR A O 1
ATOM 671 N N . PRO A 1 86 ? 6.027 -39.25 -5.055 1 94.38 86 PRO A N 1
ATOM 672 C CA . PRO A 1 86 ? 4.75 -39.219 -5.77 1 94.38 86 PRO A CA 1
ATOM 673 C C . PRO A 1 86 ? 4.168 -40.625 -6 1 94.38 86 PRO A C 1
ATOM 675 O O . PRO A 1 86 ? 4.906 -41.594 -6.012 1 94.38 86 PRO A O 1
ATOM 678 N N . ASN A 1 87 ? 2.828 -40.656 -6.203 1 90.06 87 ASN A N 1
ATOM 679 C CA . ASN A 1 87 ? 2.156 -41.906 -6.562 1 90.06 87 ASN A CA 1
ATOM 680 C C . ASN A 1 87 ? 2.555 -42.375 -7.957 1 90.06 87 ASN A C 1
ATOM 682 O O . ASN A 1 87 ? 2.963 -41.562 -8.797 1 90.06 87 ASN A O 1
ATOM 686 N N . ASN A 1 88 ? 2.367 -43.656 -8.203 1 93.06 88 ASN A N 1
ATOM 687 C CA . ASN A 1 88 ? 2.713 -44.219 -9.508 1 93.06 88 ASN A CA 1
ATOM 688 C C . ASN A 1 88 ? 1.692 -43.844 -10.57 1 93.06 88 ASN A C 1
ATOM 690 O O . ASN A 1 88 ? 1.966 -43.969 -11.766 1 93.06 88 ASN A O 1
ATOM 694 N N . SER A 1 89 ? 0.6 -43.375 -10.219 1 94.06 89 SER A N 1
ATOM 695 C CA . SER A 1 89 ? -0.479 -43.094 -11.156 1 94.06 89 SER A CA 1
ATOM 696 C C . SER A 1 89 ? -0.313 -41.688 -11.773 1 94.06 89 SER A C 1
ATOM 698 O O . SER A 1 89 ? -1.127 -41.281 -12.594 1 94.06 89 SER A O 1
ATOM 700 N N . CYS A 1 90 ? 0.8 -41 -11.492 1 97.38 90 CYS A N 1
ATOM 701 C CA . CYS A 1 90 ? 0.97 -39.625 -11.93 1 97.38 90 CYS A CA 1
ATOM 702 C C . CYS A 1 90 ? 1.437 -39.562 -13.375 1 97.38 90 CYS A C 1
ATOM 704 O O . CYS A 1 90 ? 2.381 -40.281 -13.758 1 97.38 90 CYS A O 1
ATOM 706 N N . ASP A 1 91 ? 0.805 -38.75 -14.156 1 97.75 91 ASP A N 1
ATOM 707 C CA . ASP A 1 91 ? 1.241 -38.5 -15.523 1 97.75 91 ASP A CA 1
ATOM 708 C C . ASP A 1 91 ? 2.221 -37.312 -15.586 1 97.75 91 ASP A C 1
ATOM 710 O O . ASP A 1 91 ? 3.146 -37.312 -16.391 1 97.75 91 ASP A O 1
ATOM 714 N N . LEU A 1 92 ? 1.955 -36.375 -14.742 1 98.12 92 LEU A N 1
ATOM 715 C CA . LEU A 1 92 ? 2.803 -35.188 -14.641 1 98.12 92 LEU A CA 1
ATOM 716 C C . LEU A 1 92 ? 3.27 -34.969 -13.203 1 98.12 92 LEU A C 1
ATOM 718 O O . LEU A 1 92 ? 2.518 -35.219 -12.258 1 98.12 92 LEU A O 1
ATOM 722 N N . LEU A 1 93 ? 4.531 -34.531 -13.117 1 98.56 93 LEU A N 1
ATOM 723 C CA . LEU A 1 93 ? 5.086 -34.094 -11.836 1 98.56 93 LEU A CA 1
ATOM 724 C C . LEU A 1 93 ? 5.266 -32.562 -11.812 1 98.56 93 LEU A C 1
ATOM 726 O O . LEU A 1 93 ? 5.984 -32.031 -12.648 1 98.56 93 LEU A O 1
ATOM 730 N N . VAL A 1 94 ? 4.621 -31.969 -10.844 1 98.88 94 VAL A N 1
ATOM 731 C CA . VAL A 1 94 ? 4.57 -30.5 -10.797 1 98.88 94 VAL A CA 1
ATOM 732 C C . VAL A 1 94 ? 5.289 -30 -9.547 1 98.88 94 VAL A C 1
ATOM 734 O O . VAL A 1 94 ? 5.047 -30.5 -8.445 1 98.88 94 VAL A O 1
ATOM 737 N N . THR A 1 95 ? 6.195 -29.047 -9.727 1 98.81 95 THR A N 1
ATOM 738 C CA . THR A 1 95 ? 6.797 -28.297 -8.625 1 98.81 95 THR A CA 1
ATOM 739 C C . THR A 1 95 ? 6.582 -26.797 -8.797 1 98.81 95 THR A C 1
ATOM 741 O O . THR A 1 95 ? 6.289 -26.344 -9.898 1 98.81 95 THR A O 1
ATOM 744 N N . TYR A 1 96 ? 6.668 -26.141 -7.719 1 98.94 96 TYR A N 1
ATOM 745 C CA . TYR A 1 96 ? 6.422 -24.703 -7.766 1 98.94 96 TYR A CA 1
ATOM 746 C C . TYR A 1 96 ? 7.266 -23.984 -6.73 1 98.94 96 TYR A C 1
ATOM 748 O O . TYR A 1 96 ? 7.73 -24.578 -5.758 1 98.94 96 TYR A O 1
ATOM 756 N N . THR A 1 97 ? 7.527 -22.688 -6.984 1 98.81 97 THR A N 1
ATOM 757 C CA . THR A 1 97 ? 8.086 -21.734 -6.043 1 98.81 97 THR A CA 1
ATOM 758 C C . THR A 1 97 ? 7.371 -20.391 -6.152 1 98.81 97 THR A C 1
ATOM 760 O O . THR A 1 97 ? 6.777 -20.078 -7.188 1 98.81 97 THR A O 1
ATOM 763 N N . ALA A 1 98 ? 7.371 -19.688 -5.074 1 98.69 98 ALA A N 1
ATOM 764 C CA . ALA A 1 98 ? 6.836 -18.328 -5.055 1 98.69 98 ALA A CA 1
ATOM 765 C C . ALA A 1 98 ? 7.5 -17.484 -3.965 1 98.69 98 ALA A C 1
ATOM 767 O O . ALA A 1 98 ? 7.75 -17.984 -2.861 1 98.69 98 ALA A O 1
ATOM 768 N N . THR A 1 99 ? 7.762 -16.266 -4.367 1 97.12 99 THR A N 1
ATOM 769 C CA . THR A 1 99 ? 8.398 -15.352 -3.432 1 97.12 99 THR A CA 1
ATOM 770 C C . THR A 1 99 ? 7.578 -14.07 -3.281 1 97.12 99 THR A C 1
ATOM 772 O O . THR A 1 99 ? 6.957 -13.609 -4.242 1 97.12 99 THR A O 1
ATOM 775 N N . ARG A 1 100 ? 7.605 -13.672 -2.074 1 94.94 100 ARG A N 1
ATOM 776 C CA . ARG A 1 100 ? 6.922 -12.406 -1.801 1 94.94 100 ARG A CA 1
ATOM 777 C C . ARG A 1 100 ? 7.887 -11.375 -1.217 1 94.94 100 ARG A C 1
ATOM 779 O O . ARG A 1 100 ? 8.953 -11.734 -0.714 1 94.94 100 ARG A O 1
ATOM 786 N N . ASN A 1 101 ? 7.566 -10.188 -1.42 1 92.94 101 ASN A N 1
ATOM 787 C CA . ASN A 1 101 ? 8.195 -9.07 -0.73 1 92.94 101 ASN A CA 1
ATOM 788 C C . ASN A 1 101 ? 7.195 -8.297 0.12 1 92.94 101 ASN A C 1
ATOM 790 O O . ASN A 1 101 ? 5.996 -8.586 0.094 1 92.94 101 ASN A O 1
ATOM 794 N N . TRP A 1 102 ? 7.73 -7.527 1.041 1 90.88 102 TRP A N 1
ATOM 795 C CA . TRP A 1 102 ? 6.879 -6.73 1.92 1 90.88 102 TRP A CA 1
ATOM 796 C C . TRP A 1 102 ? 7.023 -5.242 1.611 1 90.88 102 TRP A C 1
ATOM 798 O O . TRP A 1 102 ? 8.133 -4.75 1.399 1 90.88 102 TRP A O 1
ATOM 808 N N . ASP A 1 103 ? 5.84 -4.734 1.43 1 88.38 103 ASP A N 1
ATOM 809 C CA . ASP A 1 103 ? 5.824 -3.281 1.325 1 88.38 103 ASP A CA 1
ATOM 810 C C . ASP A 1 103 ? 5.438 -2.639 2.656 1 88.38 103 ASP A C 1
ATOM 812 O O . ASP A 1 103 ? 4.516 -3.105 3.332 1 88.38 103 ASP A O 1
ATOM 816 N N . VAL A 1 104 ? 6.254 -1.786 3.119 1 90.38 104 VAL A N 1
ATOM 817 C CA . VAL A 1 104 ? 6.004 -1.051 4.355 1 90.38 104 VAL A CA 1
ATOM 818 C C . VAL A 1 104 ? 5.883 0.441 4.051 1 90.38 104 VAL A C 1
ATOM 820 O O . VAL A 1 104 ? 6.844 1.068 3.6 1 90.38 104 VAL A O 1
ATOM 823 N N . SER A 1 105 ? 4.691 0.87 4.152 1 86.81 105 SER A N 1
ATOM 824 C CA . SER A 1 105 ? 4.457 2.285 3.881 1 86.81 105 SER A CA 1
ATOM 825 C C . SER A 1 105 ? 3.787 2.973 5.062 1 86.81 105 SER A C 1
ATOM 827 O O . SER A 1 105 ? 2.727 2.541 5.52 1 86.81 105 SER A O 1
ATOM 829 N N . PRO A 1 106 ? 4.473 3.982 5.574 1 90.31 106 PRO A N 1
ATOM 830 C CA . PRO A 1 106 ? 3.793 4.754 6.617 1 90.31 106 PRO A CA 1
ATOM 831 C C . PRO A 1 106 ? 2.729 5.695 6.055 1 90.31 106 PRO A C 1
ATOM 833 O O . PRO A 1 106 ? 2.83 6.129 4.906 1 90.31 106 PRO A O 1
ATOM 836 N N . TYR A 1 107 ? 1.615 5.879 6.836 1 91.44 107 TYR A N 1
ATOM 837 C CA . TYR A 1 107 ? 0.602 6.871 6.488 1 91.44 107 TYR A CA 1
ATOM 838 C C . TYR A 1 107 ? 0.128 7.625 7.723 1 91.44 107 TYR A C 1
ATOM 840 O O . TYR A 1 107 ? 0.096 7.066 8.82 1 91.44 107 TYR A O 1
ATOM 848 N N . MET A 1 108 ? -0.188 8.883 7.52 1 95.44 108 MET A N 1
ATOM 849 C CA . MET A 1 108 ? -0.624 9.711 8.641 1 95.44 108 MET A CA 1
ATOM 850 C C . MET A 1 108 ? -2.064 9.391 9.023 1 95.44 108 MET A C 1
ATOM 852 O O . MET A 1 108 ? -2.949 9.359 8.164 1 95.44 108 MET A O 1
ATOM 856 N N . THR A 1 109 ? -2.324 9.18 10.383 1 94.62 109 THR A N 1
ATOM 857 C CA . THR A 1 109 ? -3.656 8.812 10.852 1 94.62 109 THR A CA 1
ATOM 858 C C . THR A 1 109 ? -4.297 9.969 11.609 1 94.62 109 THR A C 1
ATOM 860 O O . THR A 1 109 ? -5.523 10.055 11.711 1 94.62 109 THR A O 1
ATOM 863 N N . ASP A 1 110 ? -3.438 10.812 12.156 1 96.88 110 ASP A N 1
ATOM 864 C CA . ASP A 1 110 ? -3.951 11.938 12.93 1 96.88 110 ASP A CA 1
ATOM 865 C C . ASP A 1 110 ? -2.965 13.102 12.93 1 96.88 110 ASP A C 1
ATOM 867 O O . ASP A 1 110 ? -1.75 12.891 12.883 1 96.88 110 ASP A O 1
ATOM 871 N N . ALA A 1 111 ? -3.518 14.227 12.922 1 98.56 111 ALA A N 1
ATOM 872 C CA . ALA A 1 111 ? -2.727 15.445 13.062 1 98.56 111 ALA A CA 1
ATOM 873 C C . ALA A 1 111 ? -3.553 16.578 13.672 1 98.56 111 ALA A C 1
ATOM 875 O O . ALA A 1 111 ? -4.73 16.734 13.344 1 98.56 111 ALA A O 1
ATOM 876 N N . GLU A 1 112 ? -2.9 17.297 14.57 1 98.81 112 GLU A N 1
ATOM 877 C CA . GLU A 1 112 ? -3.57 18.422 15.227 1 98.81 112 GLU A CA 1
ATOM 878 C C . GLU A 1 112 ? -2.682 19.656 15.242 1 98.81 112 GLU A C 1
ATOM 880 O O . GLU A 1 112 ? -1.466 19.562 15.422 1 98.81 112 GLU A O 1
ATOM 885 N N . ILE A 1 113 ? -3.346 20.812 15.07 1 98.88 113 ILE A N 1
ATOM 886 C CA . ILE A 1 113 ? -2.748 22.125 15.242 1 98.88 113 ILE A CA 1
ATOM 887 C C . ILE A 1 113 ? -3.51 22.906 16.312 1 98.88 113 ILE A C 1
ATOM 889 O O . ILE A 1 113 ? -4.738 23.016 16.266 1 98.88 113 ILE A O 1
ATOM 893 N N . TRP A 1 114 ? -2.758 23.359 17.25 1 98.81 114 TRP A N 1
ATOM 894 C CA . TRP A 1 114 ? -3.316 24.234 18.281 1 98.81 114 TRP A CA 1
ATOM 895 C C . TRP A 1 114 ? -2.689 25.625 18.234 1 98.81 114 TRP A C 1
ATOM 897 O O . TRP A 1 114 ? -1.469 25.75 18.125 1 98.81 114 TRP A O 1
ATOM 907 N N . VAL A 1 115 ? -3.539 26.594 18.375 1 98.81 115 VAL A N 1
ATOM 908 C CA . VAL A 1 115 ? -3.051 27.969 18.297 1 98.81 115 VAL A CA 1
ATOM 909 C C . VAL A 1 115 ? -3.525 28.75 19.516 1 98.81 115 VAL A C 1
ATOM 911 O O . VAL A 1 115 ? -4.719 28.75 19.844 1 98.81 115 VAL A O 1
ATOM 914 N N . LYS A 1 116 ? -2.574 29.359 20.156 1 98.25 116 LYS A N 1
ATOM 915 C CA . LYS A 1 116 ? -2.861 30.25 21.266 1 98.25 116 LYS A CA 1
ATOM 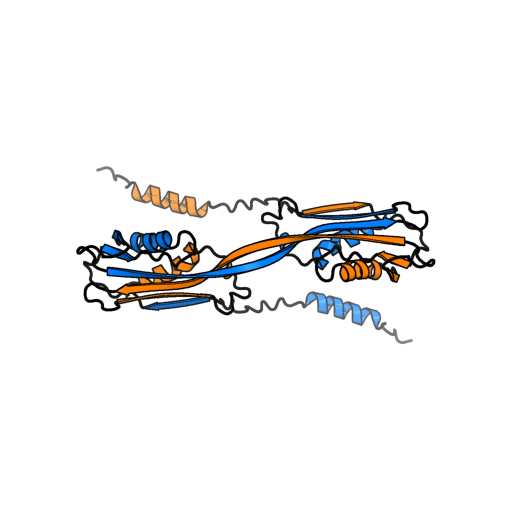916 C C . LYS A 1 116 ? -2.389 31.672 20.969 1 98.25 116 LYS A C 1
ATOM 918 O O . LYS A 1 116 ? -1.439 31.875 20.203 1 98.25 116 LYS A O 1
ATOM 923 N N . ASP A 1 117 ? -3.07 32.625 21.609 1 96.81 117 ASP A N 1
ATOM 924 C CA . ASP A 1 117 ? -2.551 33.969 21.562 1 96.81 117 ASP A CA 1
ATOM 925 C C . ASP A 1 117 ? -1.572 34.25 22.703 1 96.81 117 ASP A C 1
ATOM 927 O O . ASP A 1 117 ? -1.232 33.312 23.453 1 96.81 117 ASP A O 1
ATOM 931 N N . ARG A 1 118 ? -1.12 35.469 22.812 1 92.31 118 ARG A N 1
ATOM 932 C CA . ARG A 1 118 ? -0.094 35.844 23.781 1 92.31 118 ARG A CA 1
ATOM 933 C C . ARG A 1 118 ? -0.6 35.656 25.219 1 92.31 118 ARG A C 1
ATOM 935 O O . ARG A 1 118 ? 0.19 35.406 26.125 1 92.31 118 ARG A O 1
ATOM 942 N N . SER A 1 119 ? -1.891 35.75 25.422 1 93.12 119 SER A N 1
ATOM 943 C CA . SER A 1 119 ? -2.486 35.625 26.75 1 93.12 119 SER A CA 1
ATOM 944 C C . SER A 1 119 ? -2.631 34.156 27.141 1 93.12 119 SER A C 1
ATOM 946 O O . SER A 1 119 ? -2.949 33.844 28.281 1 93.12 119 SER A O 1
ATOM 948 N N . GLY A 1 120 ? -2.4 33.25 26.188 1 95.06 120 GLY A N 1
ATOM 949 C CA . GLY A 1 120 ? -2.533 31.844 26.469 1 95.06 120 GLY A CA 1
ATOM 950 C C . GLY A 1 120 ? -3.889 31.281 26.078 1 95.06 120 GLY A C 1
ATOM 951 O O . GLY A 1 120 ? -4.133 30.078 26.219 1 95.06 120 GLY A O 1
ATOM 952 N N . LYS A 1 121 ? -4.707 32.156 25.609 1 97.06 121 LYS A N 1
ATOM 953 C CA . LYS A 1 121 ? -6.035 31.719 25.188 1 97.06 121 LYS A CA 1
ATOM 954 C C . LYS A 1 121 ? -5.969 30.953 23.875 1 97.06 121 LYS A C 1
ATOM 956 O O . LYS A 1 121 ? -5.262 31.359 22.938 1 97.06 121 LYS A O 1
ATOM 961 N N . ARG A 1 122 ? -6.789 29.844 23.766 1 98.25 122 ARG A N 1
ATOM 962 C CA . ARG A 1 122 ? -6.887 29.125 22.5 1 98.25 122 ARG A CA 1
ATOM 963 C C . ARG A 1 122 ? -7.727 29.891 21.5 1 98.25 122 ARG A C 1
ATOM 965 O O . ARG A 1 122 ? -8.891 30.219 21.75 1 98.25 122 ARG A O 1
ATOM 972 N N . VAL A 1 123 ? -7.133 30.188 20.391 1 98.19 123 VAL A N 1
ATOM 973 C CA . VAL A 1 123 ? -7.824 31.031 19.422 1 98.19 123 VAL A CA 1
ATOM 974 C C . VAL A 1 123 ? -7.984 30.266 18.109 1 98.19 123 VAL A C 1
ATOM 976 O O . VAL A 1 123 ? -8.508 30.797 17.125 1 98.19 123 VAL A O 1
ATOM 979 N N . GLY A 1 124 ? -7.559 29 18.062 1 98.44 124 GLY A N 1
ATOM 980 C CA . GLY A 1 124 ? -7.73 28.172 16.875 1 98.44 124 GLY A CA 1
ATOM 981 C C . GLY A 1 124 ? -7.367 26.719 17.109 1 98.44 124 GLY A C 1
ATOM 982 O O . GLY A 1 124 ? -6.652 26.406 18.062 1 98.44 124 GLY A O 1
ATOM 983 N N . TYR A 1 125 ? -7.945 25.906 16.172 1 98.62 125 TYR A N 1
ATOM 984 C CA . TYR A 1 125 ? -7.723 24.453 16.234 1 98.62 125 TYR A CA 1
ATOM 985 C C . TYR A 1 125 ? -7.992 23.812 14.875 1 98.62 125 TYR A C 1
ATOM 987 O O . TYR A 1 125 ? -8.93 24.203 14.172 1 98.62 125 TYR A O 1
ATOM 995 N N . GLY A 1 126 ? -7.152 22.922 14.516 1 98.62 126 GLY A N 1
ATOM 996 C CA . GLY A 1 126 ? -7.352 22.125 13.32 1 98.62 126 GLY A CA 1
ATOM 997 C C . GLY A 1 126 ? -6.926 20.672 13.5 1 98.62 126 GLY A C 1
ATOM 998 O O . GLY A 1 126 ? -5.887 20.391 14.102 1 98.62 126 GLY A O 1
ATOM 999 N N . GLN A 1 127 ? -7.789 19.812 12.82 1 98.31 127 GLN A N 1
ATOM 1000 C CA . GLN A 1 127 ? -7.488 18.391 12.961 1 98.31 127 GLN A CA 1
ATOM 1001 C C . GLN A 1 127 ? -7.805 17.641 11.68 1 98.31 127 GLN A C 1
ATOM 1003 O O . GLN A 1 127 ? -8.828 17.891 11.039 1 98.31 127 GLN A O 1
ATOM 1008 N N . TYR A 1 128 ? -6.91 16.859 11.367 1 97.06 128 TYR A N 1
ATOM 1009 C CA . TYR A 1 128 ? -7.117 15.766 10.43 1 97.06 128 TYR A CA 1
ATOM 1010 C C . TYR A 1 128 ? -7.18 14.43 11.148 1 97.06 128 TYR A C 1
ATOM 1012 O O . TYR A 1 128 ? -6.336 14.133 12 1 97.06 128 TYR A O 1
ATOM 1020 N N . HIS A 1 129 ? -8.156 13.609 10.719 1 95.06 129 HIS A N 1
ATOM 1021 C CA . HIS A 1 129 ? -8.266 12.281 11.312 1 95.06 129 HIS A CA 1
ATOM 1022 C C . HIS A 1 129 ? -8.695 11.25 10.273 1 95.06 129 HIS A C 1
ATOM 1024 O O . HIS A 1 129 ? -9.703 11.43 9.594 1 95.06 129 HIS A O 1
ATOM 1030 N N . LEU A 1 130 ? -7.883 10.203 10.227 1 92.06 130 LEU A N 1
ATOM 1031 C CA . LEU A 1 130 ? -8.258 9.07 9.383 1 92.06 130 LEU A CA 1
ATOM 1032 C C . LEU A 1 130 ? -9.141 8.094 10.141 1 92.06 130 LEU A C 1
ATOM 1034 O O . LEU A 1 130 ? -8.711 7.492 11.133 1 92.06 130 LEU A O 1
ATOM 1038 N N . LYS A 1 131 ? -10.32 7.957 9.609 1 87.06 131 LYS A N 1
ATOM 1039 C CA . LYS A 1 131 ? -11.258 7.07 10.289 1 87.06 131 LYS A CA 1
ATOM 1040 C C . LYS A 1 131 ? -11 5.613 9.922 1 87.06 131 LYS A C 1
ATOM 1042 O O . LYS A 1 131 ? -10.727 5.301 8.766 1 87.06 131 LYS A O 1
ATOM 1047 N N . GLY A 1 132 ? -11.133 4.676 10.922 1 81.19 132 GLY A N 1
ATOM 1048 C CA . GLY A 1 132 ? -11.102 3.238 10.703 1 81.19 132 GLY A CA 1
ATOM 1049 C C . GLY A 1 132 ? -9.828 2.768 10.016 1 81.19 132 GLY A C 1
ATOM 1050 O O . GLY A 1 132 ? -9.859 1.839 9.211 1 81.19 132 GLY A O 1
ATOM 1051 N N . GLY A 1 133 ? -8.812 3.486 10.219 1 78.81 133 GLY A N 1
ATOM 1052 C CA . GLY A 1 133 ? -7.574 3.104 9.562 1 78.81 133 GLY A CA 1
ATOM 1053 C C . GLY A 1 133 ? -7.566 3.396 8.078 1 78.81 133 GLY A C 1
ATOM 1054 O O . GLY A 1 133 ? -6.66 2.969 7.355 1 78.81 133 GLY A O 1
ATOM 1055 N N . GLY A 1 134 ? -8.477 4.172 7.625 1 73.94 134 GLY A N 1
ATOM 1056 C CA . GLY A 1 134 ? -8.562 4.594 6.238 1 73.94 134 GLY A CA 1
ATOM 1057 C C . GLY A 1 134 ? -9.211 3.559 5.336 1 73.94 134 GLY A C 1
ATOM 1058 O O . GLY A 1 134 ? -9.484 3.832 4.168 1 73.94 134 GLY A O 1
ATOM 1059 N N . GLY A 1 135 ? -9.664 2.412 5.957 1 65.25 135 GLY A N 1
ATOM 1060 C CA . GLY A 1 135 ? -10.281 1.436 5.074 1 65.25 135 GLY A CA 1
ATOM 1061 C C . GLY A 1 135 ? -9.852 1.58 3.629 1 65.25 135 GLY A C 1
ATOM 1062 O O . GLY A 1 135 ? -8.656 1.559 3.328 1 65.25 135 GLY A O 1
ATOM 1063 N N . LEU A 1 136 ? -10.781 1.825 2.693 1 62.78 136 LEU A N 1
ATOM 1064 C CA . LEU A 1 136 ? -10.562 2.051 1.269 1 62.78 136 LEU A CA 1
ATOM 1065 C C . LEU A 1 136 ? -10.523 3.541 0.954 1 62.78 136 LEU A C 1
ATOM 1067 O O . LEU A 1 136 ? -10.719 3.945 -0.194 1 62.78 136 LEU A O 1
ATOM 1071 N N . ALA A 1 137 ? -10.188 4.23 1.911 1 67.5 137 ALA A N 1
ATOM 1072 C CA . ALA A 1 137 ? -10.164 5.676 1.69 1 67.5 137 ALA A CA 1
ATOM 1073 C C . ALA A 1 137 ? -9.055 6.062 0.719 1 67.5 137 ALA A C 1
ATOM 1075 O O . ALA A 1 137 ? -7.891 5.715 0.926 1 67.5 137 ALA A O 1
ATOM 1076 N N . LEU A 1 138 ? -9.547 6.633 -0.341 1 65.5 138 LEU A N 1
ATOM 1077 C CA . LEU A 1 138 ? -8.602 7.031 -1.375 1 65.5 138 LEU A CA 1
ATOM 1078 C C . LEU A 1 138 ? -7.551 7.984 -0.81 1 65.5 138 LEU A C 1
ATOM 1080 O O . LEU A 1 138 ? -6.43 8.047 -1.315 1 65.5 138 LEU A O 1
ATOM 1084 N N . ASN A 1 139 ? -7.918 8.562 0.293 1 76.94 139 ASN A N 1
ATOM 1085 C CA . ASN A 1 139 ? -7.031 9.602 0.797 1 76.94 139 ASN A CA 1
ATOM 1086 C C . ASN A 1 139 ? -6.039 9.047 1.817 1 76.94 139 ASN A C 1
ATOM 1088 O O . ASN A 1 139 ? -5.145 9.766 2.27 1 76.94 139 ASN A O 1
ATOM 1092 N N . LYS A 1 140 ? -6.168 7.789 2.096 1 83 140 LYS A N 1
ATOM 1093 C CA . LYS A 1 140 ? -5.23 7.156 3.021 1 83 140 LYS A CA 1
ATOM 1094 C C . LYS A 1 140 ? -3.789 7.355 2.568 1 83 140 LYS A C 1
ATOM 1096 O O . LYS A 1 140 ? -2.922 7.695 3.375 1 83 140 LYS A O 1
ATOM 1101 N N . TRP A 1 141 ? -3.631 7.332 1.225 1 85 141 TRP A N 1
ATOM 1102 C CA . TRP A 1 141 ? -2.271 7.301 0.695 1 85 141 TRP A CA 1
ATOM 1103 C C . TRP A 1 141 ? -1.878 8.656 0.124 1 85 141 TRP A C 1
ATOM 1105 O O . TRP A 1 141 ? -0.789 8.812 -0.433 1 85 141 TRP A O 1
ATOM 1115 N N . ALA A 1 142 ? -2.656 9.625 0.358 1 86.81 142 ALA A N 1
ATOM 1116 C CA . ALA A 1 142 ? -2.291 10.977 -0.051 1 86.81 142 ALA A CA 1
ATOM 1117 C C . ALA A 1 142 ? -1.119 11.5 0.773 1 86.81 142 ALA A C 1
ATOM 1119 O O . ALA A 1 142 ? -0.858 11.008 1.874 1 86.81 142 ALA A O 1
ATOM 1120 N N . SER A 1 143 ? -0.429 12.492 0.143 1 92.56 143 SER A N 1
ATOM 1121 C CA . SER A 1 143 ? 0.687 13.109 0.855 1 92.56 143 SER A CA 1
ATOM 1122 C C . SER A 1 143 ? 0.213 13.82 2.117 1 92.56 143 SER A C 1
ATOM 1124 O O . SER A 1 143 ? -0.933 14.266 2.191 1 92.56 143 SER A O 1
ATOM 1126 N N . THR A 1 144 ? 1.146 13.93 3.082 1 96.19 144 THR A N 1
ATOM 1127 C CA . THR A 1 144 ? 0.842 14.656 4.305 1 96.19 144 THR A CA 1
ATOM 1128 C C . THR A 1 144 ? 0.481 16.109 3.994 1 96.19 144 THR A C 1
ATOM 1130 O O . THR A 1 144 ? -0.468 16.656 4.562 1 96.19 144 THR A O 1
ATOM 1133 N N . GLU A 1 145 ? 1.163 16.703 3.062 1 96.25 145 GLU A N 1
ATOM 1134 C CA . GLU A 1 145 ? 0.911 18.078 2.654 1 96.25 145 GLU A CA 1
ATOM 1135 C C . GLU A 1 145 ? -0.511 18.25 2.125 1 96.25 145 GLU A C 1
ATOM 1137 O O . GLU A 1 145 ? -1.223 19.172 2.523 1 96.25 145 GLU A O 1
ATOM 1142 N N . SER A 1 146 ? -0.905 17.344 1.268 1 93.62 146 SER A N 1
ATOM 1143 C CA . SER A 1 146 ? -2.246 17.406 0.695 1 93.62 146 SER A CA 1
ATOM 1144 C C . SER A 1 146 ? -3.314 17.25 1.772 1 93.62 146 SER A C 1
ATOM 1146 O O . SER A 1 146 ? -4.312 17.969 1.773 1 93.62 146 SER A O 1
ATOM 1148 N N . LYS A 1 147 ? -3.115 16.406 2.719 1 94.19 147 LYS A N 1
ATOM 1149 C CA . LYS A 1 147 ? -4.059 16.172 3.805 1 94.19 147 LYS A CA 1
ATOM 1150 C C . LYS A 1 147 ? -4.211 17.406 4.684 1 94.19 147 LYS A C 1
ATOM 1152 O O . LYS A 1 147 ? -5.324 17.766 5.078 1 94.19 147 LYS A O 1
ATOM 1157 N N . MET A 1 148 ? -3.094 18.062 4.871 1 97.88 148 MET A N 1
ATOM 1158 C CA . MET A 1 148 ? -3.107 19.188 5.789 1 97.88 148 MET A CA 1
ATOM 1159 C C . MET A 1 148 ? -3.576 20.453 5.082 1 97.88 148 MET A C 1
ATOM 1161 O O . MET A 1 148 ? -3.959 21.438 5.73 1 97.88 148 MET A O 1
ATOM 1165 N N . GLU A 1 149 ? -3.562 20.5 3.793 1 96.56 149 GLU A N 1
ATOM 1166 C CA . GLU A 1 149 ? -3.98 21.672 3.039 1 96.56 149 GLU A CA 1
ATOM 1167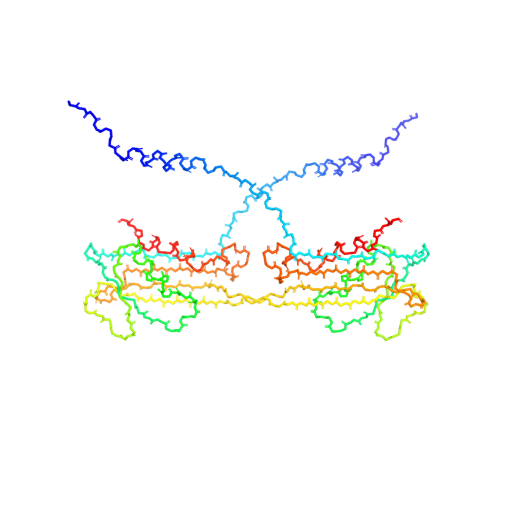 C C . GLU A 1 149 ? -5.402 22.094 3.406 1 96.56 149 GLU A C 1
ATOM 1169 O O . GLU A 1 149 ? -5.672 23.266 3.623 1 96.56 149 GLU A O 1
ATOM 1174 N N . GLN A 1 150 ? -6.242 21.078 3.441 1 92.88 150 GLN A N 1
ATOM 1175 C CA . GLN A 1 150 ? -7.621 21.391 3.805 1 92.88 150 GLN A CA 1
ATOM 1176 C C . GLN A 1 150 ? -7.711 21.906 5.238 1 92.88 150 GLN A C 1
ATOM 1178 O O . GLN A 1 150 ? -8.492 22.812 5.527 1 92.88 150 GLN A O 1
ATOM 1183 N N . VAL A 1 151 ? -7.004 21.375 6.141 1 97.81 151 VAL A N 1
ATOM 1184 C CA . VAL A 1 151 ? -6.988 21.812 7.531 1 97.81 151 VAL A CA 1
ATOM 1185 C C . VAL A 1 151 ? -6.562 23.281 7.605 1 97.81 151 VAL A C 1
ATOM 1187 O O . VAL A 1 151 ? -7.238 24.094 8.234 1 97.81 151 VAL A O 1
ATOM 1190 N N . PHE A 1 152 ? -5.516 23.641 6.926 1 98.38 152 PHE A N 1
ATOM 1191 C CA . PHE A 1 152 ? -5.02 25.016 6.961 1 98.38 152 PHE A CA 1
ATOM 1192 C C . PHE A 1 152 ? -6.004 25.969 6.293 1 98.38 152 PHE A C 1
ATOM 1194 O O . PHE A 1 152 ? -6.254 27.062 6.797 1 98.38 152 PHE A O 1
ATOM 1201 N N . THR A 1 153 ? -6.578 25.562 5.156 1 97.19 153 THR A N 1
ATOM 1202 C CA . THR A 1 153 ? -7.559 26.406 4.484 1 97.19 153 THR A CA 1
ATOM 1203 C C . THR A 1 153 ? -8.703 26.766 5.43 1 97.19 153 THR A C 1
ATOM 1205 O O . THR A 1 153 ? -9.09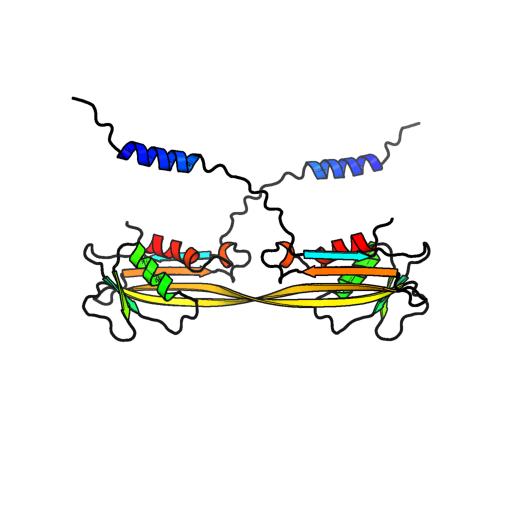4 27.938 5.531 1 97.19 153 THR A O 1
ATOM 1208 N N . GLU A 1 154 ? -9.164 25.781 6.141 1 97.5 154 GLU A N 1
ATOM 1209 C CA . GLU A 1 154 ? -10.273 26 7.059 1 97.5 154 GLU A CA 1
ATOM 1210 C C . GLU A 1 154 ? -9.828 26.797 8.281 1 97.5 154 GLU A C 1
ATOM 1212 O O . GLU A 1 154 ? -10.586 27.625 8.805 1 97.5 154 GLU A O 1
ATOM 1217 N N . LEU A 1 155 ? -8.664 26.531 8.773 1 97.88 155 LEU A N 1
ATOM 1218 C CA . LEU A 1 155 ? -8.117 27.234 9.93 1 97.88 155 LEU A CA 1
ATOM 1219 C C . LEU A 1 155 ? -8.047 28.734 9.672 1 97.88 155 LEU A C 1
ATOM 1221 O O . LEU A 1 155 ? -8.32 29.531 10.57 1 97.88 155 LEU A O 1
ATOM 1225 N N . PHE A 1 156 ? -7.773 29.078 8.406 1 97.25 156 PHE A N 1
ATOM 1226 C CA . PHE A 1 156 ? -7.547 30.484 8.078 1 97.25 156 PHE A CA 1
ATOM 1227 C C . PHE A 1 156 ? -8.75 31.078 7.348 1 97.25 156 PHE A C 1
ATOM 1229 O O . PHE A 1 156 ? -8.672 32.156 6.785 1 97.25 156 PHE A O 1
ATOM 1236 N N . ALA A 1 157 ? -9.719 30.203 7.293 1 92.31 157 ALA A N 1
ATOM 1237 C CA . ALA A 1 157 ? -10.93 30.703 6.652 1 92.31 157 ALA A CA 1
ATOM 1238 C C . ALA A 1 157 ? -11.469 31.938 7.375 1 92.31 157 ALA A C 1
ATOM 1240 O O . ALA A 1 157 ? -11.469 31.984 8.609 1 92.31 157 ALA A O 1
ATOM 1241 N N . LYS A 1 158 ? -11.594 33.062 6.59 1 76.75 158 LYS A N 1
ATOM 1242 C CA . LYS A 1 158 ? -12.125 34.312 7.145 1 76.75 158 LYS A CA 1
ATOM 1243 C C . LYS A 1 158 ? -13.648 34.281 7.227 1 76.75 158 LYS A C 1
ATOM 1245 O O . LYS A 1 158 ? -14.312 33.719 6.344 1 76.75 158 LYS A O 1
ATOM 1250 N N . HIS A 1 159 ? -14.148 34.281 8.484 1 56.31 159 HIS A N 1
ATOM 1251 C CA . HIS A 1 159 ? -15.562 34.625 8.578 1 56.31 159 HIS A CA 1
ATOM 1252 C C . HIS A 1 159 ? -15.742 36.125 8.875 1 56.31 159 HIS A C 1
ATOM 1254 O O . HIS A 1 159 ? -14.844 36.75 9.438 1 56.31 159 HIS A O 1
ATOM 1260 N N . MET B 1 1 ? -48.031 -32.875 -34.188 1 33 1 MET B N 1
ATOM 1261 C CA . MET B 1 1 ? -46.594 -32.781 -34.375 1 33 1 MET B CA 1
ATOM 1262 C C . MET B 1 1 ? -46.031 -31.469 -33.844 1 33 1 MET B C 1
ATOM 1264 O O . MET B 1 1 ? -46.094 -30.453 -34.531 1 33 1 MET B O 1
ATOM 1268 N N . GLY B 1 2 ? -46.406 -31.094 -32.656 1 42.25 2 GLY B N 1
ATOM 1269 C CA . GLY B 1 2 ? -46.188 -29.828 -31.969 1 42.25 2 GLY B CA 1
ATOM 1270 C C . GLY B 1 2 ? -44.719 -29.578 -31.656 1 42.25 2 GLY B C 1
ATOM 1271 O O . GLY B 1 2 ? -43.969 -30.516 -31.375 1 42.25 2 GLY B O 1
ATOM 1272 N N . SER B 1 3 ? -44.125 -28.547 -32.375 1 40.91 3 SER B N 1
ATOM 1273 C CA . SER B 1 3 ? -42.781 -28.031 -32.281 1 40.91 3 SER B CA 1
ATOM 1274 C C . SER B 1 3 ? -42.406 -27.672 -30.859 1 40.91 3 SER B C 1
ATOM 1276 O O . SER B 1 3 ? -43.062 -26.859 -30.219 1 40.91 3 SER B O 1
ATOM 1278 N N . VAL B 1 4 ? -41.875 -28.656 -30.094 1 41.38 4 VAL B N 1
ATOM 1279 C CA . VAL B 1 4 ? -41.312 -28.469 -28.75 1 41.38 4 VAL B CA 1
ATOM 1280 C C . VAL B 1 4 ? -40.156 -27.484 -28.797 1 41.38 4 VAL B C 1
ATOM 1282 O O . VAL B 1 4 ? -39.156 -27.719 -29.469 1 41.38 4 VAL B O 1
ATOM 1285 N N . ALA B 1 5 ? -40.594 -26.188 -28.75 1 46.62 5 ALA B N 1
ATOM 1286 C CA . ALA B 1 5 ? -39.594 -25.125 -28.578 1 46.62 5 ALA B CA 1
ATOM 1287 C C . ALA B 1 5 ? -38.625 -25.469 -27.453 1 46.62 5 ALA B C 1
ATOM 1289 O O . ALA B 1 5 ? -39.031 -25.875 -26.359 1 46.62 5 ALA B O 1
ATOM 1290 N N . THR B 1 6 ? -37.281 -25.891 -27.844 1 45.78 6 THR B N 1
ATOM 1291 C CA . THR B 1 6 ? -36.25 -26.438 -26.953 1 45.78 6 THR B CA 1
ATOM 1292 C C . THR B 1 6 ? -35.781 -25.375 -25.953 1 45.78 6 THR B C 1
ATOM 1294 O O . THR B 1 6 ? -35.719 -24.188 -26.297 1 45.78 6 THR B O 1
ATOM 1297 N N . THR B 1 7 ? -35.688 -25.781 -24.609 1 56.97 7 THR B N 1
ATOM 1298 C CA . THR B 1 7 ? -35.344 -25.109 -23.359 1 56.97 7 THR B CA 1
ATOM 1299 C C . THR B 1 7 ? -34 -24.406 -23.469 1 56.97 7 THR B C 1
ATOM 1301 O O . THR B 1 7 ? -33.688 -23.5 -22.703 1 56.97 7 THR B O 1
ATOM 1304 N N . SER B 1 8 ? -33.219 -24.734 -24.578 1 55.47 8 SER B N 1
ATOM 1305 C CA . SER B 1 8 ? -31.891 -24.156 -24.703 1 55.47 8 SER B CA 1
ATOM 1306 C C . SER B 1 8 ? -31.953 -22.688 -25.125 1 55.47 8 SER B C 1
ATOM 1308 O O . SER B 1 8 ? -31.125 -21.875 -24.703 1 55.47 8 SER B O 1
ATOM 1310 N N . THR B 1 9 ? -32.969 -22.297 -25.906 1 56.62 9 THR B N 1
ATOM 1311 C CA . THR B 1 9 ? -33.031 -20.922 -26.391 1 56.62 9 THR B CA 1
ATOM 1312 C C . THR B 1 9 ? -33.5 -19.984 -25.297 1 56.62 9 THR B C 1
ATOM 1314 O O . THR B 1 9 ? -33.156 -18.797 -25.312 1 56.62 9 THR B O 1
ATOM 1317 N N . MET B 1 10 ? -34.281 -20.594 -24.297 1 49.16 10 MET B N 1
ATOM 1318 C CA . MET B 1 10 ? -34.781 -19.734 -23.25 1 49.16 10 MET B CA 1
ATOM 1319 C C . MET B 1 10 ? -33.688 -19.328 -22.281 1 49.16 10 MET B C 1
ATOM 1321 O O . MET B 1 10 ? -33.625 -18.188 -21.797 1 49.16 10 MET B O 1
ATOM 1325 N N . PHE B 1 11 ? -32.719 -20.25 -22.031 1 52.97 11 PHE B N 1
ATOM 1326 C CA . PHE B 1 11 ? -31.641 -19.938 -21.109 1 52.97 11 PHE B CA 1
ATOM 1327 C C . PHE B 1 11 ? -30.672 -18.953 -21.734 1 52.97 11 PHE B C 1
ATOM 1329 O O . PHE B 1 11 ? -30.172 -18.062 -21.062 1 52.97 11 PHE B O 1
ATOM 1336 N N . LYS B 1 12 ? -30.281 -19 -22.969 1 45.69 12 LYS B N 1
ATOM 1337 C CA . LYS B 1 12 ? -29.391 -18.047 -23.625 1 45.69 12 LYS B CA 1
ATOM 1338 C C . LYS B 1 12 ? -30.016 -16.656 -23.672 1 45.69 12 LYS B C 1
ATOM 1340 O O . LYS B 1 12 ? -29.328 -15.656 -23.469 1 45.69 12 LYS B O 1
ATOM 1345 N N . LYS B 1 13 ? -31.281 -16.641 -23.891 1 51.56 13 LYS B N 1
ATOM 1346 C CA . LYS B 1 13 ? -31.953 -15.336 -23.953 1 51.56 13 LYS B CA 1
ATOM 1347 C C . LYS B 1 13 ? -31.922 -14.641 -22.609 1 51.56 13 LYS B C 1
ATOM 1349 O O . LYS B 1 13 ? -31.719 -13.43 -22.516 1 51.56 13 LYS B O 1
ATOM 1354 N N . SER B 1 14 ? -32 -15.555 -21.641 1 49 14 SER B N 1
ATOM 1355 C CA . SER B 1 14 ? -31.984 -15.016 -20.297 1 49 14 SER B CA 1
ATOM 1356 C C . SER B 1 14 ? -30.594 -14.547 -19.891 1 49 14 SER B C 1
ATOM 1358 O O . SER B 1 14 ? -30.438 -13.492 -19.281 1 49 14 SER B O 1
ATOM 1360 N N . ARG B 1 15 ? -29.562 -15.273 -20.328 1 50.41 15 ARG B N 1
ATOM 1361 C CA . ARG B 1 15 ? -28.203 -14.805 -20.078 1 50.41 15 ARG B CA 1
ATOM 1362 C C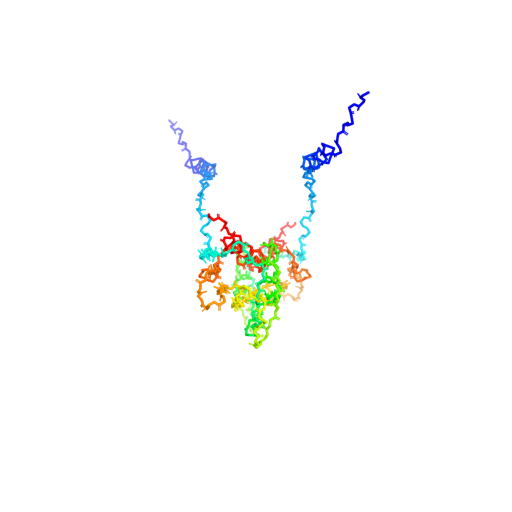 . ARG B 1 15 ? -27.922 -13.531 -20.859 1 50.41 15 ARG B C 1
ATOM 1364 O O . ARG B 1 15 ? -27.25 -12.617 -20.359 1 50.41 15 ARG B O 1
ATOM 1371 N N . GLU B 1 16 ? -28.375 -13.539 -22.156 1 52.28 16 GLU B N 1
ATOM 1372 C CA . GLU B 1 16 ? -28.141 -12.344 -22.969 1 52.28 16 GLU B CA 1
ATOM 1373 C C . GLU B 1 16 ? -28.938 -11.148 -22.422 1 52.28 16 GLU B C 1
ATOM 1375 O O . GLU B 1 16 ? -28.422 -10.031 -22.375 1 52.28 16 GLU B O 1
ATOM 1380 N N . ASP B 1 17 ? -30.156 -11.469 -22.188 1 49.12 17 ASP B N 1
ATOM 1381 C CA . ASP B 1 17 ? -30.938 -10.391 -21.594 1 49.12 17 ASP B CA 1
ATOM 1382 C C . ASP B 1 17 ? -30.406 -10 -20.219 1 49.12 17 ASP B C 1
ATOM 1384 O O . ASP B 1 17 ? -30.438 -8.828 -19.844 1 49.12 17 ASP B O 1
ATOM 1388 N N . HIS B 1 18 ? -30.016 -11.109 -19.453 1 49.06 18 HIS B N 1
ATOM 1389 C CA . HIS B 1 18 ? -29.406 -10.742 -18.188 1 49.06 18 HIS B CA 1
ATOM 1390 C C . HIS B 1 18 ? -28.094 -9.984 -18.391 1 49.06 18 HIS B C 1
ATOM 1392 O O . HIS B 1 18 ? -27.672 -9.219 -17.531 1 49.06 18 HIS B O 1
ATOM 1398 N N . MET B 1 19 ? -27.391 -10.359 -19.5 1 41.69 19 MET B N 1
ATOM 1399 C CA . MET B 1 19 ? -26.188 -9.555 -19.75 1 41.69 19 MET B CA 1
ATOM 1400 C C . MET B 1 19 ? -26.562 -8.109 -20.062 1 41.69 19 MET B C 1
ATOM 1402 O O . MET B 1 19 ? -25.797 -7.188 -19.781 1 41.69 19 MET B O 1
ATOM 1406 N N . LYS B 1 20 ? -27.578 -7.871 -20.969 1 42.69 20 LYS B N 1
ATOM 1407 C CA . LYS B 1 20 ? -27.875 -6.48 -21.312 1 42.69 20 LYS B CA 1
ATOM 1408 C C . LYS B 1 20 ? -28.281 -5.691 -20.062 1 42.69 20 LYS B C 1
ATOM 1410 O O . LYS B 1 20 ? -27.953 -4.512 -19.938 1 42.69 20 LYS B O 1
ATOM 1415 N N . ARG B 1 21 ? -29.25 -6.234 -19.438 1 44.53 21 ARG B N 1
ATOM 1416 C CA . ARG B 1 21 ? -29.766 -5.387 -18.375 1 44.53 21 ARG B CA 1
ATOM 1417 C C . ARG B 1 21 ? -28.75 -5.227 -17.25 1 44.53 21 ARG B C 1
ATOM 1419 O O . ARG B 1 21 ? -28.969 -5.691 -16.125 1 44.53 21 ARG B O 1
ATOM 1426 N N . MET B 1 22 ? -27.5 -5.602 -17.453 1 41.31 22 MET B N 1
ATOM 1427 C CA . MET B 1 22 ? -26.609 -5.023 -16.438 1 41.31 22 MET B CA 1
ATOM 1428 C C . MET B 1 22 ? -26.797 -3.51 -16.359 1 41.31 22 MET B C 1
ATOM 1430 O O . MET B 1 22 ? -26.344 -2.783 -17.25 1 41.31 22 MET B O 1
ATOM 1434 N N . LEU B 1 23 ? -27.891 -3.041 -16.234 1 43.09 23 LEU B N 1
ATOM 1435 C CA . LEU B 1 23 ? -28.109 -1.67 -15.773 1 43.09 23 LEU B CA 1
ATOM 1436 C C . LEU B 1 23 ? -27.031 -1.266 -14.766 1 43.09 23 LEU B C 1
ATOM 1438 O O . LEU B 1 23 ? -26.859 -1.922 -13.742 1 43.09 23 LEU B O 1
ATOM 1442 N N . MET B 1 24 ? -25.969 -0.635 -15.305 1 46.22 24 MET B N 1
ATOM 1443 C CA . MET B 1 24 ? -24.969 0.036 -14.484 1 46.22 24 MET B CA 1
ATOM 1444 C C . MET B 1 24 ? -25.625 0.899 -13.414 1 46.22 24 MET B C 1
ATOM 1446 O O . MET B 1 24 ? -26.172 1.962 -13.719 1 46.22 24 MET B O 1
ATOM 1450 N N . LEU B 1 25 ? -26.469 0.376 -12.594 1 49.66 25 LEU B N 1
ATOM 1451 C CA . LEU B 1 25 ? -26.75 1.151 -11.391 1 49.66 25 LEU B CA 1
ATOM 1452 C C . LEU B 1 25 ? -25.484 1.826 -10.867 1 49.66 25 LEU B C 1
ATOM 1454 O O . LEU B 1 25 ? -24.578 1.154 -10.367 1 49.66 25 LEU B O 1
ATOM 1458 N N . PHE B 1 26 ? -25.125 2.961 -11.539 1 51.38 26 PHE B N 1
ATOM 1459 C CA . PHE B 1 26 ? -24.172 3.871 -10.914 1 51.38 26 PHE B CA 1
ATOM 1460 C C . PHE B 1 26 ? -24.547 4.125 -9.453 1 51.38 26 PHE B C 1
ATOM 1462 O O . PHE B 1 26 ? -25.406 4.953 -9.164 1 51.38 26 PHE B O 1
ATOM 1469 N N . VAL B 1 27 ? -24.578 3.074 -8.656 1 52.31 27 VAL B N 1
ATOM 1470 C CA . VAL B 1 27 ? -24.641 3.33 -7.219 1 52.31 27 VAL B CA 1
ATOM 1471 C C . VAL B 1 27 ? -23.688 4.473 -6.855 1 52.31 27 VAL B C 1
ATOM 1473 O O . VAL B 1 27 ? -22.469 4.309 -6.879 1 52.31 27 VAL B O 1
ATOM 1476 N N . LEU B 1 28 ? -24.062 5.773 -7.211 1 51.19 28 LEU B N 1
ATOM 1477 C CA . LEU B 1 28 ? -23.375 6.902 -6.586 1 51.19 28 LEU B CA 1
ATOM 1478 C C . LEU B 1 28 ? -23.156 6.645 -5.102 1 51.19 28 LEU B C 1
ATOM 1480 O O . LEU B 1 28 ? -24.016 6.949 -4.273 1 51.19 28 LEU B O 1
ATOM 1484 N N . LEU B 1 29 ? -22.5 5.574 -4.805 1 54.75 29 LEU B N 1
ATOM 1485 C CA . LEU B 1 29 ? -22.062 5.402 -3.42 1 54.75 29 LEU B CA 1
ATOM 1486 C C . LEU B 1 29 ? -21.375 6.66 -2.906 1 54.75 29 LEU B C 1
ATOM 1488 O O . LEU B 1 29 ? -20.406 7.141 -3.523 1 54.75 29 LEU B O 1
ATOM 1492 N N . PRO B 1 30 ? -22.094 7.441 -2.18 1 53.62 30 PRO B N 1
ATOM 1493 C CA . PRO B 1 30 ? -21.297 8.523 -1.584 1 53.62 30 PRO B CA 1
ATOM 1494 C C . PRO B 1 30 ? -19.891 8.078 -1.194 1 53.62 30 PRO B C 1
ATOM 1496 O O . PRO B 1 30 ? -19.719 7.051 -0.533 1 53.62 30 PRO B O 1
ATOM 1499 N N . VAL B 1 31 ? -18.922 8.469 -2.004 1 54.94 31 VAL B N 1
ATOM 1500 C CA . VAL B 1 31 ? -17.531 8.281 -1.578 1 54.94 31 VAL B CA 1
ATOM 1501 C C . VAL B 1 31 ? -17.375 8.688 -0.115 1 54.94 31 VAL B C 1
ATOM 1503 O O . VAL B 1 31 ? -17.375 9.875 0.207 1 54.94 31 VAL B O 1
ATOM 1506 N N . CYS B 1 32 ? -17.969 7.906 0.828 1 57.16 32 CYS B N 1
ATOM 1507 C CA . CYS B 1 32 ? -17.75 8.125 2.254 1 57.16 32 CYS B CA 1
ATOM 1508 C C . C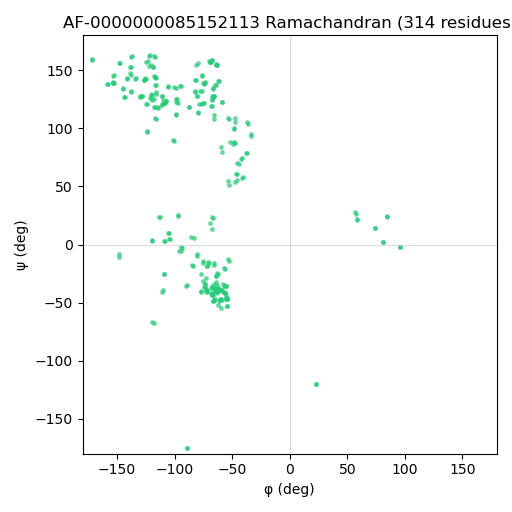YS B 1 32 ? -16.266 8.281 2.568 1 57.16 32 CYS B C 1
ATOM 1510 O O . CYS B 1 32 ? -15.484 7.348 2.367 1 57.16 32 CYS B O 1
ATOM 1512 N N . SER B 1 33 ? -15.844 9.531 2.441 1 62.47 33 SER B N 1
ATOM 1513 C CA . SER B 1 33 ? -14.461 9.766 2.846 1 62.47 33 SER B CA 1
ATOM 1514 C C . SER B 1 33 ? -14.203 9.258 4.262 1 62.47 33 SER B C 1
ATOM 1516 O O . SER B 1 33 ? -14.93 9.617 5.191 1 62.47 33 SER B O 1
ATOM 1518 N N . CYS B 1 34 ? -13.57 8.328 4.539 1 79.31 34 CYS B N 1
ATOM 1519 C CA . CYS B 1 34 ? -13.148 7.805 5.832 1 79.31 34 CYS B CA 1
ATOM 1520 C C . CYS B 1 34 ? -12.172 8.75 6.516 1 79.31 34 CYS B C 1
ATOM 1522 O O . CYS B 1 34 ? -11.398 8.336 7.383 1 79.31 34 CYS B O 1
ATOM 1524 N N . THR B 1 35 ? -12.273 10.031 6.082 1 87 35 THR B N 1
ATOM 1525 C CA . THR B 1 35 ? -11.461 11.055 6.727 1 87 35 THR B CA 1
ATOM 1526 C C . THR B 1 35 ? -12.344 12.078 7.434 1 87 35 THR B C 1
ATOM 1528 O O . THR B 1 35 ? -13.461 12.359 6.988 1 87 35 THR B O 1
ATOM 1531 N N . ALA B 1 36 ? -11.922 12.602 8.602 1 90.69 36 ALA B N 1
ATOM 1532 C CA . ALA B 1 36 ? -12.594 13.656 9.344 1 90.69 36 ALA B CA 1
ATOM 1533 C C . ALA B 1 36 ? -11.688 14.875 9.516 1 90.69 36 ALA B C 1
ATOM 1535 O O . ALA B 1 36 ? -10.508 14.742 9.852 1 90.69 36 ALA B O 1
ATOM 1536 N N . ILE B 1 37 ? -12.297 16.031 9.141 1 93.69 37 ILE B N 1
ATOM 1537 C CA . ILE B 1 37 ? -11.641 17.312 9.383 1 93.69 37 ILE B CA 1
ATOM 1538 C C . ILE B 1 37 ? -12.445 18.125 10.398 1 93.69 37 ILE B C 1
ATOM 1540 O O . ILE B 1 37 ? -13.641 18.359 10.203 1 93.69 37 ILE B O 1
ATOM 1544 N N . ASN B 1 38 ? -11.867 18.406 11.477 1 96.44 38 ASN B N 1
ATOM 1545 C CA . ASN B 1 38 ? -12.453 19.234 12.523 1 96.44 38 ASN B CA 1
ATOM 1546 C C . ASN B 1 38 ? -11.641 20.516 12.758 1 96.44 38 ASN B C 1
ATOM 1548 O O . ASN B 1 38 ? -10.469 20.438 13.141 1 96.44 38 ASN B O 1
ATOM 1552 N N . VAL B 1 39 ? -12.328 21.703 12.516 1 98.25 39 VAL B N 1
ATOM 1553 C CA . VAL B 1 39 ? -11.539 22.922 12.594 1 98.25 39 VAL B CA 1
ATOM 1554 C C . VAL B 1 39 ? -12.336 24 13.336 1 98.25 39 VAL B C 1
ATOM 1556 O O . VAL B 1 39 ? -13.531 24.156 13.109 1 98.25 39 VAL B O 1
ATOM 1559 N N . LYS B 1 40 ? -11.734 24.625 14.25 1 97.81 40 LYS B N 1
ATOM 1560 C CA . LYS B 1 40 ? -12.109 25.953 14.75 1 97.81 40 LYS B CA 1
ATOM 1561 C C . LYS B 1 40 ? -11.25 27.047 14.125 1 97.81 40 LYS B C 1
ATOM 1563 O O . LYS B 1 40 ? -10.078 27.203 14.477 1 97.81 40 LYS B O 1
ATOM 1568 N N . PRO B 1 41 ? -11.812 27.859 13.328 1 97.75 41 PRO B N 1
ATOM 1569 C CA . PRO B 1 41 ? -11.016 28.859 12.617 1 97.75 41 PRO B CA 1
ATOM 1570 C C . PRO B 1 41 ? -10.352 29.859 13.562 1 97.75 41 PRO B C 1
ATOM 1572 O O . PRO B 1 41 ? -10.867 30.125 14.648 1 97.75 41 PRO B O 1
ATOM 1575 N N . LEU B 1 42 ? -9.297 30.391 13.023 1 97.12 42 LEU B N 1
ATOM 1576 C CA . LEU B 1 42 ? -8.484 31.312 13.812 1 97.12 42 LEU B CA 1
ATOM 1577 C C . LEU B 1 42 ? -9.258 32.594 14.133 1 97.12 42 LEU B C 1
ATOM 1579 O O . LEU B 1 42 ? -9.844 33.188 13.242 1 97.12 42 LEU B O 1
ATOM 1583 N N . ALA B 1 43 ? -9.297 32.938 15.391 1 95.12 43 ALA B N 1
ATOM 1584 C CA . ALA B 1 43 ? -9.773 34.219 15.867 1 95.12 43 ALA B CA 1
ATOM 1585 C C . ALA B 1 43 ? -8.609 35.156 16.203 1 95.12 43 ALA B C 1
ATOM 1587 O O . ALA B 1 43 ? -8.086 35.094 17.328 1 95.12 43 ALA B O 1
ATOM 1588 N N . ILE B 1 44 ? -8.188 35.875 15.242 1 88.06 44 ILE B N 1
ATOM 1589 C CA . ILE B 1 44 ? -6.98 36.656 15.477 1 88.06 44 ILE B CA 1
ATOM 1590 C C . ILE B 1 44 ? -7.273 38.125 15.266 1 88.06 44 ILE B C 1
ATOM 1592 O O . ILE B 1 44 ? -8.297 38.5 14.68 1 88.06 44 ILE B O 1
ATOM 1596 N N . ASN B 1 45 ? -6.387 38.875 15.781 1 89.5 45 ASN B N 1
ATOM 1597 C CA . ASN B 1 45 ? -6.422 40.312 15.539 1 89.5 45 ASN B CA 1
ATOM 1598 C C . ASN B 1 45 ? -5.809 40.688 14.188 1 89.5 45 ASN B C 1
ATOM 1600 O O . ASN B 1 45 ? -4.961 39.938 13.68 1 89.5 45 ASN B O 1
ATOM 1604 N N . ALA B 1 46 ? -6.195 41.781 13.633 1 86.38 46 ALA B N 1
ATOM 1605 C CA . ALA B 1 46 ? -5.758 42.219 12.305 1 86.38 46 ALA B CA 1
ATOM 1606 C C . ALA B 1 46 ? -4.246 42.438 12.266 1 86.38 46 ALA B C 1
ATOM 1608 O O . ALA B 1 46 ? -3.617 42.25 11.219 1 86.38 46 ALA B O 1
ATOM 1609 N N . ASN B 1 47 ? -3.678 42.719 13.43 1 90.56 47 ASN B N 1
ATOM 1610 C CA . ASN B 1 47 ? -2.258 43.031 13.438 1 90.56 47 ASN B CA 1
ATOM 1611 C C . ASN B 1 47 ? -1.394 41.812 13.727 1 90.56 47 ASN B C 1
ATOM 1613 O O . ASN B 1 47 ? -0.165 41.906 13.734 1 90.56 47 ASN B O 1
ATOM 1617 N N . ASP B 1 48 ? -2.053 40.75 14.016 1 94.31 48 ASP B N 1
ATOM 1618 C CA . ASP B 1 48 ? -1.277 39.531 14.234 1 94.31 48 ASP B CA 1
ATOM 1619 C C . ASP B 1 48 ? -0.598 39.062 12.945 1 94.31 48 ASP B C 1
ATOM 1621 O O . ASP B 1 48 ? -1.248 38.938 11.906 1 94.31 48 ASP B O 1
ATOM 1625 N N . ASN B 1 49 ? 0.753 38.844 13.023 1 95.75 49 ASN B N 1
ATOM 1626 C CA . ASN B 1 49 ? 1.415 38.406 11.797 1 95.75 49 ASN B CA 1
ATOM 1627 C C . ASN B 1 49 ? 2.6 37.5 12.078 1 95.75 49 ASN B C 1
ATOM 1629 O O . ASN B 1 49 ? 3.215 36.969 11.148 1 95.75 49 ASN B O 1
ATOM 1633 N N . ILE B 1 50 ? 2.994 37.344 13.281 1 98.19 50 ILE B N 1
ATOM 1634 C CA . ILE B 1 50 ? 4.102 36.469 13.617 1 98.19 50 ILE B CA 1
ATOM 1635 C C . ILE B 1 50 ? 3.574 35.25 14.391 1 98.19 50 ILE B C 1
ATOM 1637 O O . ILE B 1 50 ? 2.977 35.406 15.461 1 98.19 50 ILE B O 1
ATOM 1641 N N . ALA B 1 51 ? 3.777 34.125 13.867 1 98.56 51 ALA B N 1
ATOM 1642 C CA . ALA B 1 51 ? 3.447 32.844 14.531 1 98.56 51 ALA B CA 1
ATOM 1643 C C . ALA B 1 51 ? 4.711 32.094 14.953 1 98.56 51 ALA B C 1
ATOM 1645 O O . ALA B 1 51 ? 5.59 31.844 14.133 1 98.56 51 ALA B O 1
ATOM 1646 N N . CYS B 1 52 ? 4.812 31.828 16.234 1 98.81 52 CYS B N 1
ATOM 1647 C CA . CYS B 1 52 ? 5.91 31.016 16.766 1 98.81 52 CYS B CA 1
ATOM 1648 C C . CYS B 1 52 ? 5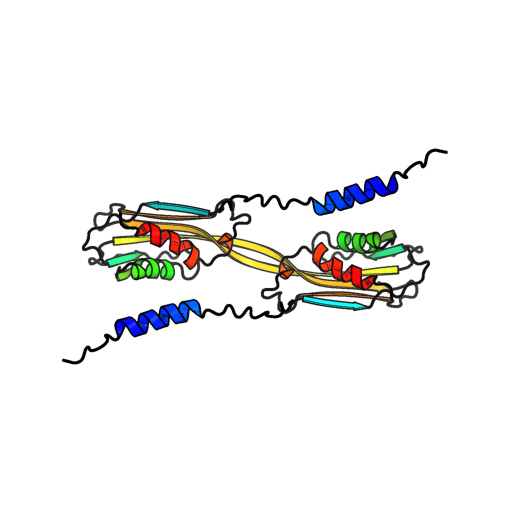.488 29.562 16.938 1 98.81 52 CYS B C 1
ATOM 1650 O O . CYS B 1 52 ? 4.5 29.281 17.609 1 98.81 52 CYS B O 1
ATOM 1652 N N . ILE B 1 53 ? 6.211 28.688 16.281 1 98.94 53 ILE B N 1
ATOM 1653 C CA . ILE B 1 53 ? 5.863 27.266 16.234 1 98.94 53 ILE B CA 1
ATOM 1654 C C . ILE B 1 53 ? 6.84 26.469 17.094 1 98.94 53 ILE B C 1
ATOM 1656 O O . ILE B 1 53 ? 8.055 26.531 16.891 1 98.94 53 ILE B O 1
ATOM 1660 N N . LYS B 1 54 ? 6.238 25.766 18.016 1 98.88 54 LYS B N 1
ATOM 1661 C CA . LYS B 1 54 ? 7.086 24.938 18.875 1 98.88 54 LYS B CA 1
ATOM 1662 C C . LYS B 1 54 ? 7.457 23.641 18.172 1 98.88 54 LYS B C 1
ATOM 1664 O O . LYS B 1 54 ? 6.582 22.906 17.703 1 98.88 54 LYS B O 1
ATOM 1669 N N . GLU B 1 55 ? 8.734 23.406 18.156 1 98.75 55 GLU B N 1
ATOM 1670 C CA . GLU B 1 55 ? 9.188 22.109 17.641 1 98.75 55 GLU B CA 1
ATOM 1671 C C . GLU B 1 55 ? 8.695 20.969 18.516 1 98.75 55 GLU B C 1
ATOM 1673 O O . GLU B 1 55 ? 8.664 21.078 19.734 1 98.75 55 GLU B O 1
ATOM 1678 N N . ASN B 1 56 ? 8.234 19.891 17.875 1 98.75 56 ASN B N 1
ATOM 1679 C CA . ASN B 1 56 ? 7.797 18.688 18.578 1 98.75 56 ASN B CA 1
ATOM 1680 C C . ASN B 1 56 ? 8.539 17.438 18.094 1 98.75 56 ASN B C 1
ATOM 1682 O O . ASN B 1 56 ? 8.141 16.812 17.125 1 98.75 56 ASN B O 1
ATOM 1686 N N . PRO B 1 57 ? 9.547 17.047 18.781 1 97.94 57 PRO B N 1
ATOM 1687 C CA . PRO B 1 57 ? 10.375 15.93 18.344 1 97.94 57 PRO B CA 1
ATOM 1688 C C . PRO B 1 57 ? 9.648 14.586 18.438 1 97.94 57 PRO B C 1
ATOM 1690 O O . PRO B 1 57 ? 10.125 13.586 17.891 1 97.94 57 PRO B O 1
ATOM 1693 N N . LYS B 1 58 ? 8.578 14.484 19.125 1 98.25 58 LYS B N 1
ATOM 1694 C CA . LYS B 1 58 ? 7.809 13.242 19.219 1 98.25 58 LYS B CA 1
ATOM 1695 C C . LYS B 1 58 ? 7.082 12.945 17.906 1 98.25 58 LYS B C 1
ATOM 1697 O O . LYS B 1 58 ? 6.633 11.812 17.688 1 98.25 58 LYS B O 1
ATOM 1702 N N . VAL B 1 59 ? 6.941 13.977 17.094 1 98.56 59 VAL B N 1
ATOM 1703 C CA . VAL B 1 59 ? 6.297 13.797 15.789 1 98.56 59 VAL B CA 1
ATOM 1704 C C . VAL B 1 59 ? 7.277 13.148 14.812 1 98.56 59 VAL B C 1
ATOM 1706 O O . VAL B 1 59 ? 8.32 13.727 14.5 1 98.56 59 VAL B O 1
ATOM 1709 N N . LYS B 1 60 ? 6.863 11.969 14.289 1 97.38 60 LYS B N 1
ATOM 1710 C CA . LYS B 1 60 ? 7.754 11.211 13.414 1 97.38 60 LYS B CA 1
ATOM 1711 C C . LYS B 1 60 ? 7.262 11.25 11.969 1 97.38 60 LYS B C 1
ATOM 1713 O O . LYS B 1 60 ? 7.852 10.609 11.094 1 97.38 60 LYS B O 1
ATOM 1718 N N . VAL B 1 61 ? 6.23 11.945 11.703 1 97.69 61 VAL B N 1
ATOM 1719 C CA . VAL B 1 61 ? 5.801 12.18 10.328 1 97.69 61 VAL B CA 1
ATOM 1720 C C . VAL B 1 61 ? 6.82 13.062 9.617 1 97.69 61 VAL B C 1
ATOM 1722 O O . VAL B 1 61 ? 7.094 14.188 10.055 1 97.69 61 VAL B O 1
ATOM 1725 N N . PRO B 1 62 ? 7.328 12.57 8.469 1 95.88 62 PRO B N 1
ATOM 1726 C CA . PRO B 1 62 ? 8.391 13.336 7.82 1 95.88 62 PRO B CA 1
ATOM 1727 C C . PRO B 1 62 ? 7.934 14.727 7.375 1 95.88 62 PRO B C 1
ATOM 1729 O O . PRO B 1 62 ? 6.832 14.875 6.848 1 95.88 62 PRO B O 1
ATOM 1732 N N . ARG B 1 63 ? 8.852 15.672 7.566 1 96.94 63 ARG B N 1
ATOM 1733 C CA . ARG B 1 63 ? 8.703 17.047 7.086 1 96.94 63 ARG B CA 1
ATOM 1734 C C . ARG B 1 63 ? 7.453 17.703 7.664 1 96.94 63 ARG B C 1
ATOM 1736 O O . ARG B 1 63 ? 6.938 18.672 7.102 1 96.94 63 ARG B O 1
ATOM 1743 N N . PHE B 1 64 ? 6.938 17.203 8.781 1 98.69 64 PHE B N 1
ATOM 1744 C CA . PHE B 1 64 ? 5.68 17.75 9.281 1 98.69 64 PHE B CA 1
ATOM 1745 C C . PHE B 1 64 ? 5.867 19.188 9.758 1 98.69 64 PHE B C 1
ATOM 1747 O O . PHE B 1 64 ? 4.988 20.031 9.562 1 98.69 64 PHE B O 1
ATOM 1754 N N . LEU B 1 65 ? 6.922 19.469 10.461 1 98.81 65 LEU B N 1
ATOM 1755 C CA . LEU B 1 65 ? 7.18 20.844 10.883 1 98.81 65 LEU B CA 1
ATOM 1756 C C . LEU B 1 65 ? 7.172 21.781 9.688 1 98.81 65 LEU B C 1
ATOM 1758 O O . LEU B 1 65 ? 6.551 22.859 9.742 1 98.81 65 LEU B O 1
ATOM 1762 N N . ASP B 1 66 ? 7.828 21.438 8.633 1 98.75 66 ASP B N 1
ATOM 1763 C CA . ASP B 1 66 ? 7.844 22.25 7.422 1 98.75 66 ASP B CA 1
ATOM 1764 C C . ASP B 1 66 ? 6.43 22.484 6.895 1 98.75 66 ASP B C 1
ATOM 1766 O O . ASP B 1 66 ? 6.109 23.562 6.41 1 98.75 66 ASP B O 1
ATOM 1770 N N . ILE B 1 67 ? 5.648 21.469 6.953 1 98.75 67 ILE B N 1
ATOM 1771 C CA . ILE B 1 67 ? 4.273 21.547 6.477 1 98.75 67 ILE B CA 1
ATOM 1772 C C . ILE B 1 67 ? 3.492 22.547 7.32 1 98.75 67 ILE B C 1
ATOM 1774 O O . ILE B 1 67 ? 2.727 23.359 6.789 1 98.75 67 ILE B O 1
ATOM 1778 N N . VAL B 1 68 ? 3.715 22.562 8.617 1 98.88 68 VAL B N 1
ATOM 1779 C CA . VAL B 1 68 ? 3.068 23.531 9.5 1 98.88 68 VAL B CA 1
ATOM 1780 C C . VAL B 1 68 ? 3.572 24.938 9.18 1 98.88 68 VAL B C 1
ATOM 1782 O O . VAL B 1 68 ? 2.779 25.859 9.023 1 98.88 68 VAL B O 1
ATOM 1785 N N . VAL B 1 69 ? 4.859 25.094 9.078 1 98.81 69 VAL B N 1
ATOM 1786 C CA . VAL B 1 69 ? 5.477 26.375 8.758 1 98.81 69 VAL B CA 1
ATOM 1787 C C . VAL B 1 69 ? 4.883 26.922 7.461 1 98.81 69 VAL B C 1
ATOM 1789 O O . VAL B 1 69 ? 4.391 28.047 7.422 1 98.81 69 VAL B O 1
ATOM 1792 N N . ASN B 1 70 ? 4.906 26.109 6.445 1 98.69 70 ASN B N 1
ATOM 1793 C CA . ASN B 1 70 ? 4.398 26.531 5.141 1 98.69 70 ASN B CA 1
ATOM 1794 C C . ASN B 1 70 ? 2.914 26.875 5.203 1 98.69 70 ASN B C 1
ATOM 1796 O O . ASN B 1 70 ? 2.455 27.781 4.516 1 98.69 70 ASN B O 1
ATOM 1800 N N . GLY B 1 71 ? 2.195 26.078 5.988 1 98.44 71 GLY B N 1
ATOM 1801 C CA . GLY B 1 71 ? 0.776 26.359 6.156 1 98.44 71 GLY B CA 1
ATOM 1802 C C . GLY B 1 71 ? 0.497 27.766 6.66 1 98.44 71 GLY B C 1
ATOM 1803 O O . GLY B 1 71 ? -0.406 28.438 6.164 1 98.44 71 GLY B O 1
ATOM 1804 N N . PHE B 1 72 ? 1.265 28.219 7.598 1 98.38 72 PHE B N 1
ATOM 1805 C CA . PHE B 1 72 ? 1.093 29.547 8.141 1 98.38 72 PHE B CA 1
ATOM 1806 C C . PHE B 1 72 ? 1.651 30.594 7.188 1 98.38 72 PHE B C 1
ATOM 1808 O O . PHE B 1 72 ? 1.029 31.641 6.969 1 98.38 72 PHE B O 1
ATOM 1815 N N . GLU B 1 73 ? 2.779 30.297 6.574 1 98.38 73 GLU B N 1
ATOM 1816 C CA . GLU B 1 73 ? 3.42 31.266 5.691 1 98.38 73 GLU B CA 1
ATOM 1817 C C . GLU B 1 73 ? 2.588 31.5 4.434 1 98.38 73 GLU B C 1
ATOM 1819 O O . GLU B 1 73 ? 2.516 32.625 3.932 1 98.38 73 GLU B O 1
ATOM 1824 N N . GLU B 1 74 ? 2.008 30.484 3.957 1 97.38 74 GLU B N 1
ATOM 1825 C CA . GLU B 1 74 ? 1.147 30.609 2.785 1 97.38 74 GLU B CA 1
ATOM 1826 C C . GLU B 1 74 ? -0.086 31.453 3.09 1 97.38 74 GLU B C 1
ATOM 1828 O O . GLU B 1 74 ? -0.765 31.922 2.176 1 97.38 74 GLU B O 1
ATOM 1833 N N . HIS B 1 75 ? -0.368 31.625 4.293 1 96.69 75 HIS B N 1
ATOM 1834 C CA . HIS B 1 75 ? -1.517 32.438 4.684 1 96.69 75 HIS B CA 1
ATOM 1835 C C . HIS B 1 75 ? -1.074 33.719 5.379 1 96.69 75 HIS B C 1
ATOM 1837 O O . HIS B 1 75 ? -1.76 34.219 6.281 1 96.69 75 HIS B O 1
ATOM 1843 N N . ASP B 1 76 ? 0.181 34.156 5.105 1 95.25 76 ASP B N 1
ATOM 1844 C CA . ASP B 1 76 ? 0.67 35.5 5.316 1 95.25 76 ASP B CA 1
ATOM 1845 C C . ASP B 1 76 ? 1.141 35.688 6.754 1 95.25 76 ASP B C 1
ATOM 1847 O O . ASP B 1 76 ? 1.045 36.812 7.301 1 95.25 76 ASP B O 1
ATOM 1851 N N . PHE B 1 77 ? 1.504 34.656 7.398 1 97.75 77 PHE B N 1
ATOM 1852 C CA . PHE B 1 77 ? 2.191 34.781 8.68 1 97.75 77 PHE B CA 1
ATOM 1853 C C . PHE B 1 77 ? 3.693 34.594 8.508 1 97.75 77 PHE B C 1
ATOM 1855 O O . PHE B 1 77 ? 4.129 33.75 7.727 1 97.75 77 PHE B O 1
ATOM 1862 N N . THR B 1 78 ? 4.438 35.438 9.141 1 97.94 78 THR B N 1
ATOM 1863 C CA . THR B 1 78 ? 5.836 35.125 9.375 1 97.94 78 THR B CA 1
ATOM 1864 C C . THR B 1 78 ? 5.961 34.062 10.484 1 97.94 78 THR B C 1
ATOM 1866 O O . THR B 1 78 ? 5.273 34.156 11.5 1 97.94 78 THR B O 1
ATOM 1869 N N . THR B 1 79 ? 6.855 33.094 10.289 1 98.38 79 THR B N 1
ATOM 1870 C CA . THR B 1 79 ? 6.965 32.031 11.281 1 98.38 79 THR B CA 1
ATOM 1871 C C . THR B 1 79 ? 8.352 32.031 11.922 1 98.38 79 THR B C 1
ATOM 1873 O O . THR B 1 79 ? 9.336 32.406 11.289 1 98.38 79 THR B O 1
ATOM 1876 N N . ARG B 1 80 ? 8.359 31.719 13.141 1 98.31 80 ARG B N 1
ATOM 1877 C CA . ARG B 1 80 ? 9.578 31.453 13.898 1 98.31 80 ARG B CA 1
ATOM 1878 C C . ARG B 1 80 ? 9.461 30.125 14.656 1 98.31 80 ARG B C 1
ATOM 1880 O O . ARG B 1 80 ? 8.516 29.922 15.422 1 98.31 80 ARG B O 1
ATOM 1887 N N . VAL B 1 81 ? 10.453 29.281 14.469 1 98.69 81 VAL B N 1
ATOM 1888 C CA . VAL B 1 81 ? 10.453 28 15.156 1 98.69 81 VAL B CA 1
ATOM 1889 C C . VAL B 1 81 ? 11.281 28.094 16.438 1 98.69 81 VAL B C 1
ATOM 1891 O O . VAL B 1 81 ? 12.344 28.719 16.453 1 98.69 81 VAL B O 1
ATOM 1894 N N . TYR B 1 82 ? 10.695 27.484 17.547 1 98.25 82 TYR B N 1
ATOM 1895 C CA . TYR B 1 82 ? 11.445 27.5 18.797 1 98.25 82 TYR B CA 1
ATOM 1896 C C . TYR B 1 82 ? 11.367 26.141 19.5 1 98.25 82 TYR B C 1
ATOM 1898 O O . TYR B 1 82 ? 10.508 25.328 19.172 1 98.25 82 TYR B O 1
ATOM 1906 N N . GLN B 1 83 ? 12.242 25.859 20.438 1 97.62 83 GLN B N 1
ATOM 1907 C CA . GLN B 1 83 ? 12.281 24.594 21.172 1 97.62 83 GLN B CA 1
ATOM 1908 C C . GLN B 1 83 ? 11.875 24.781 22.625 1 97.62 83 GLN B C 1
ATOM 1910 O O . GLN B 1 83 ? 11.094 23.984 23.156 1 97.62 83 GLN B O 1
ATOM 1915 N N . ASN B 1 84 ? 12.305 25.828 23.234 1 94.94 84 ASN B N 1
ATOM 1916 C CA . ASN B 1 84 ? 12.078 26 24.656 1 94.94 84 ASN B CA 1
ATOM 1917 C C . ASN B 1 84 ? 11.227 27.234 24.969 1 94.94 84 ASN B C 1
ATOM 1919 O O . ASN B 1 84 ? 10.078 27.109 25.375 1 94.94 84 ASN B O 1
ATOM 1923 N N . THR B 1 85 ? 11.719 28.391 24.75 1 94.81 85 THR B N 1
ATOM 1924 C CA . THR B 1 85 ? 11.008 29.625 25.031 1 94.81 85 THR B CA 1
ATOM 1925 C C . THR B 1 85 ? 10.781 30.422 23.75 1 94.81 85 THR B C 1
ATOM 1927 O O . THR B 1 85 ? 11.719 30.656 22.984 1 94.81 85 THR B O 1
ATOM 1930 N N . PRO B 1 86 ? 9.508 30.703 23.594 1 94.44 86 PRO B N 1
ATOM 1931 C CA . PRO B 1 86 ? 9.25 31.516 22.406 1 94.44 86 PRO B CA 1
ATOM 1932 C C . PRO B 1 86 ? 9.773 32.938 22.547 1 94.44 86 PRO B C 1
ATOM 1934 O O . PRO B 1 86 ? 9.93 33.438 23.672 1 94.44 86 PRO B O 1
ATOM 1937 N N . ASN B 1 87 ? 10.008 33.594 21.391 1 90.06 87 ASN B N 1
ATOM 1938 C CA . ASN B 1 87 ? 10.383 35 21.375 1 90.06 87 ASN B CA 1
ATOM 1939 C C . ASN B 1 87 ? 9.234 35.906 21.844 1 90.06 87 ASN B C 1
ATOM 1941 O O . ASN B 1 87 ? 8.07 35.5 21.75 1 90.06 87 ASN B O 1
ATOM 1945 N N . ASN B 1 88 ? 9.586 37.094 22.281 1 93 88 ASN B N 1
ATOM 1946 C CA . ASN B 1 88 ? 8.578 38.031 22.75 1 93 88 ASN B CA 1
ATOM 1947 C C . ASN B 1 88 ? 7.805 38.656 21.594 1 93 88 ASN B C 1
ATOM 1949 O O . ASN B 1 88 ? 6.734 39.25 21.797 1 93 88 ASN B O 1
ATOM 1953 N N . SER B 1 89 ? 8.266 38.562 20.453 1 93.94 89 SER B N 1
ATOM 1954 C CA . SER B 1 89 ? 7.652 39.188 19.297 1 93.94 89 SER B CA 1
ATOM 1955 C C . SER B 1 89 ? 6.516 38.344 18.719 1 93.94 89 SER B C 1
ATOM 1957 O O . SER B 1 89 ? 5.867 38.75 17.75 1 93.94 89 SER B O 1
ATOM 1959 N N . CYS B 1 90 ? 6.156 37.25 19.375 1 97.44 90 CYS B N 1
ATOM 1960 C CA . CYS B 1 90 ? 5.176 36.312 18.828 1 97.44 90 CYS B CA 1
ATOM 1961 C C . CYS B 1 90 ? 3.756 36.781 19.094 1 97.44 90 CYS B C 1
ATOM 1963 O O . CYS B 1 90 ? 3.418 37.156 20.219 1 97.44 90 CYS B O 1
ATOM 1965 N N . ASP B 1 91 ? 2.934 36.781 18.062 1 97.81 91 ASP B N 1
ATOM 1966 C CA . ASP B 1 91 ? 1.515 37.062 18.219 1 97.81 91 ASP B CA 1
ATOM 1967 C C . ASP B 1 91 ? 0.709 35.812 18.5 1 97.81 91 ASP B C 1
ATOM 1969 O O . ASP B 1 91 ? -0.275 35.844 19.25 1 97.81 91 ASP B O 1
ATOM 1973 N N . LEU B 1 92 ? 1.157 34.781 17.891 1 98.12 92 LEU B N 1
ATOM 1974 C CA . LEU B 1 92 ? 0.524 33.469 18.062 1 98.12 92 LEU B CA 1
ATOM 1975 C C . LEU B 1 92 ? 1.549 32.406 18.484 1 98.12 92 LEU B C 1
ATOM 1977 O O . LEU B 1 92 ? 2.689 32.438 18.016 1 98.12 92 LEU B O 1
ATOM 1981 N N . LEU B 1 93 ? 1.077 31.531 19.375 1 98.56 93 LEU B N 1
ATOM 1982 C CA . LEU B 1 93 ? 1.848 30.359 19.75 1 98.56 93 LEU B CA 1
ATOM 1983 C C . LEU B 1 93 ? 1.217 29.094 19.172 1 98.56 93 LEU B C 1
ATOM 1985 O O . LEU B 1 93 ? 0.063 28.781 19.484 1 98.56 93 LEU B O 1
ATOM 1989 N N . VAL B 1 94 ? 2.002 28.375 18.391 1 98.88 94 VAL B N 1
ATOM 1990 C CA . VAL B 1 94 ? 1.481 27.234 17.656 1 98.88 94 VAL B CA 1
ATOM 1991 C C . VAL B 1 94 ? 2.154 25.953 18.141 1 98.88 94 VAL B C 1
ATOM 1993 O O . VAL B 1 94 ? 3.381 25.891 18.25 1 98.88 94 VAL B O 1
ATOM 1996 N N . THR B 1 95 ? 1.348 24.938 18.438 1 98.88 95 THR B N 1
ATOM 1997 C CA . THR B 1 95 ? 1.835 23.594 18.703 1 98.88 95 THR B CA 1
ATOM 1998 C C . THR B 1 95 ? 1.154 22.578 17.781 1 98.88 95 THR B C 1
ATOM 2000 O O . THR B 1 95 ? 0.098 22.875 17.203 1 98.88 95 THR B O 1
ATOM 2003 N N . TYR B 1 96 ? 1.806 21.516 17.625 1 98.94 96 TYR B N 1
ATOM 2004 C CA . TYR B 1 96 ? 1.271 20.5 16.719 1 98.94 96 TYR B CA 1
ATOM 2005 C C . TYR B 1 96 ? 1.629 19.094 17.188 1 98.94 96 TYR B C 1
ATOM 2007 O O . TYR B 1 96 ? 2.574 18.922 17.953 1 98.94 96 TYR B O 1
ATOM 2015 N N . THR B 1 97 ? 0.814 18.125 16.75 1 98.81 97 THR B N 1
ATOM 2016 C CA . THR B 1 97 ? 1.081 16.688 16.859 1 98.81 97 THR B CA 1
ATOM 2017 C C . THR B 1 97 ? 0.67 15.969 15.57 1 98.81 97 THR B C 1
ATOM 2019 O O . THR B 1 97 ? -0.173 16.469 14.82 1 98.81 97 THR B O 1
ATOM 2022 N N . ALA B 1 98 ? 1.323 14.883 15.328 1 98.69 98 ALA B N 1
ATOM 2023 C CA . ALA B 1 98 ? 0.964 14.016 14.203 1 98.69 98 ALA B CA 1
ATOM 2024 C C . ALA B 1 98 ? 1.381 12.57 14.477 1 98.69 98 ALA B C 1
ATOM 2026 O O . ALA B 1 98 ? 2.459 12.32 15.016 1 98.69 98 ALA B O 1
ATOM 2027 N N . THR B 1 99 ? 0.462 11.719 14.07 1 97.19 99 THR B N 1
ATOM 2028 C CA . THR B 1 99 ? 0.718 10.297 14.266 1 97.19 99 THR B CA 1
ATOM 2029 C C . THR B 1 99 ? 0.587 9.547 12.945 1 97.19 99 THR B C 1
ATOM 2031 O O . THR B 1 99 ? -0.236 9.898 12.102 1 97.19 99 THR B O 1
ATOM 2034 N N . ARG B 1 100 ? 1.468 8.609 12.883 1 95 100 ARG B N 1
ATOM 2035 C CA . ARG B 1 100 ? 1.414 7.758 11.695 1 95 100 ARG B CA 1
ATOM 2036 C C . ARG B 1 100 ? 1.231 6.297 12.086 1 95 100 ARG B C 1
ATOM 2038 O O . ARG B 1 100 ? 1.494 5.91 13.227 1 95 100 ARG B O 1
ATOM 2045 N N . ASN B 1 101 ? 0.669 5.594 11.203 1 93 101 ASN B N 1
ATOM 2046 C CA . ASN B 1 101 ? 0.641 4.133 11.266 1 93 101 ASN B CA 1
ATOM 2047 C C . ASN B 1 101 ? 1.378 3.508 10.086 1 93 101 ASN B C 1
ATOM 2049 O O . ASN B 1 101 ? 1.821 4.215 9.18 1 93 101 ASN B O 1
ATOM 2053 N N . TRP B 1 102 ? 1.72 2.254 10.266 1 91.06 102 TRP B N 1
ATOM 2054 C CA . TRP B 1 102 ? 2.426 1.532 9.211 1 91.06 102 TRP B CA 1
ATOM 2055 C C . TRP B 1 102 ? 1.536 0.458 8.594 1 91.06 102 TRP B C 1
ATOM 2057 O O . TRP B 1 102 ? 0.833 -0.259 9.312 1 91.06 102 TRP B O 1
ATOM 2067 N N . ASP B 1 103 ? 1.517 0.608 7.305 1 88.19 103 ASP B N 1
ATOM 2068 C CA . ASP B 1 103 ? 0.863 -0.474 6.574 1 88.19 103 ASP B CA 1
ATOM 2069 C C . ASP B 1 103 ? 1.889 -1.468 6.031 1 88.19 103 ASP B C 1
ATOM 2071 O O . ASP B 1 103 ? 2.932 -1.069 5.512 1 88.19 103 ASP B O 1
ATOM 2075 N N . VAL B 1 104 ? 1.718 -2.676 6.363 1 90.56 104 VAL B N 1
ATOM 2076 C CA . VAL B 1 104 ? 2.584 -3.75 5.891 1 90.56 104 VAL B CA 1
ATOM 2077 C C . VAL B 1 104 ? 1.773 -4.73 5.047 1 90.56 104 VAL B C 1
ATOM 2079 O O . VAL B 1 104 ? 0.852 -5.379 5.551 1 90.56 104 VAL B O 1
ATOM 2082 N N . SER B 1 105 ? 2.062 -4.668 3.807 1 86.94 105 SER B N 1
ATOM 2083 C CA . SER B 1 105 ? 1.341 -5.559 2.904 1 86.94 105 SER B CA 1
ATOM 2084 C C . SER B 1 105 ? 2.303 -6.41 2.08 1 86.94 105 SER B C 1
ATOM 2086 O O . SER B 1 105 ? 3.176 -5.879 1.393 1 86.94 105 SER B O 1
ATOM 2088 N N . PRO B 1 106 ? 2.143 -7.711 2.234 1 90.38 106 PRO B N 1
ATOM 2089 C CA . PRO B 1 106 ? 2.951 -8.555 1.35 1 90.38 106 PRO B CA 1
ATOM 2090 C C . PRO B 1 106 ? 2.408 -8.609 -0.077 1 90.38 106 PRO B C 1
ATOM 2092 O O . PRO B 1 106 ? 1.206 -8.43 -0.29 1 90.38 106 PRO B O 1
ATOM 2095 N N . TYR B 1 107 ? 3.34 -8.695 -1.072 1 91.56 107 TYR B N 1
ATOM 2096 C CA . TYR B 1 107 ? 2.953 -8.906 -2.463 1 91.56 107 TYR B CA 1
ATOM 2097 C C . TYR B 1 107 ? 3.883 -9.906 -3.145 1 91.56 107 TYR B C 1
ATOM 2099 O O . TYR B 1 107 ? 5.066 -9.977 -2.814 1 91.56 107 TYR B O 1
ATOM 2107 N N . MET B 1 108 ? 3.314 -10.641 -4.055 1 95.38 108 MET B N 1
ATOM 2108 C CA . MET B 1 108 ? 4.105 -11.656 -4.75 1 95.38 108 MET B CA 1
ATOM 2109 C C . MET B 1 108 ? 4.988 -11.016 -5.816 1 95.38 108 MET B C 1
ATOM 2111 O O . MET B 1 108 ? 4.508 -10.234 -6.641 1 95.38 108 MET B O 1
ATOM 2115 N N . THR B 1 109 ? 6.332 -11.398 -5.84 1 94.62 109 THR B N 1
ATOM 2116 C CA . THR B 1 109 ? 7.273 -10.812 -6.785 1 94.62 109 THR B CA 1
ATOM 2117 C C . THR B 1 109 ? 7.68 -11.828 -7.848 1 94.62 109 THR B C 1
ATOM 2119 O O . THR B 1 109 ? 8.094 -11.453 -8.945 1 94.62 109 THR B O 1
ATOM 2122 N N . ASP B 1 110 ? 7.582 -13.078 -7.465 1 96.81 110 ASP B N 1
ATOM 2123 C CA . ASP B 1 110 ? 7.977 -14.133 -8.398 1 96.81 110 ASP B CA 1
ATOM 2124 C C . ASP B 1 110 ? 7.23 -15.43 -8.117 1 96.81 110 ASP B C 1
ATOM 2126 O O . ASP B 1 110 ? 6.91 -15.727 -6.961 1 96.81 110 ASP B O 1
ATOM 2130 N N . ALA B 1 111 ? 6.969 -16.094 -9.156 1 98.5 111 ALA B N 1
ATOM 2131 C CA . ALA B 1 111 ? 6.383 -17.422 -9.055 1 98.5 111 ALA B CA 1
ATOM 2132 C C . ALA B 1 111 ? 6.73 -18.266 -10.273 1 98.5 111 ALA B C 1
ATOM 2134 O O . ALA B 1 111 ? 6.73 -17.781 -11.406 1 98.5 111 ALA B O 1
ATOM 2135 N N . GLU B 1 112 ? 7.027 -19.516 -9.992 1 98.75 112 GLU B N 1
ATOM 2136 C CA . GLU B 1 112 ? 7.367 -20.453 -11.07 1 98.75 112 GLU B CA 1
ATOM 2137 C C . GLU B 1 112 ? 6.641 -21.781 -10.906 1 98.75 112 GLU B C 1
ATOM 2139 O O . GLU B 1 112 ? 6.469 -22.266 -9.781 1 98.75 112 GLU B O 1
ATOM 2144 N N . ILE B 1 113 ? 6.238 -22.328 -12.055 1 98.88 113 ILE B N 1
ATOM 2145 C CA . ILE B 1 113 ? 5.703 -23.688 -12.172 1 98.88 113 ILE B CA 1
ATOM 2146 C C . ILE B 1 113 ? 6.566 -24.5 -13.125 1 98.88 113 ILE B C 1
ATOM 2148 O O . ILE B 1 113 ? 6.836 -24.078 -14.25 1 98.88 113 ILE B O 1
ATOM 2152 N N . TRP B 1 114 ? 6.973 -25.609 -12.617 1 98.81 114 TRP B N 1
ATOM 2153 C CA . TRP B 1 114 ? 7.707 -26.562 -13.445 1 98.81 114 TRP B CA 1
ATOM 2154 C C . TRP B 1 114 ? 6.934 -27.875 -13.586 1 98.81 114 TRP B C 1
ATOM 2156 O O . TRP B 1 114 ? 6.422 -28.406 -12.602 1 98.81 114 TRP B O 1
ATOM 2166 N N . VAL B 1 115 ? 6.938 -28.375 -14.789 1 98.81 115 VAL B N 1
ATOM 2167 C CA . VAL B 1 115 ? 6.191 -29.594 -15.039 1 98.81 115 VAL B CA 1
ATOM 2168 C C . VAL B 1 115 ? 7.094 -30.609 -15.734 1 98.81 115 VAL B C 1
ATOM 2170 O O . VAL B 1 115 ? 7.727 -30.297 -16.75 1 98.81 115 VAL B O 1
ATOM 2173 N N . LYS B 1 116 ? 7.129 -31.766 -15.156 1 98.25 116 LYS B N 1
ATOM 2174 C CA . LYS B 1 116 ? 7.844 -32.875 -15.758 1 98.25 116 LYS B CA 1
ATOM 2175 C C . LYS B 1 116 ? 6.895 -34.031 -16.062 1 98.25 116 LYS B C 1
ATOM 2177 O O . LYS B 1 116 ? 5.871 -34.188 -15.391 1 98.25 116 LYS B O 1
ATOM 2182 N N . ASP B 1 117 ? 7.277 -34.812 -17.078 1 96.75 117 ASP B N 1
ATOM 2183 C CA . ASP B 1 117 ? 6.547 -36.062 -17.297 1 96.75 117 ASP B CA 1
ATOM 2184 C C . ASP B 1 117 ? 7.156 -37.219 -16.5 1 96.75 117 ASP B C 1
ATOM 2186 O O . ASP B 1 117 ? 8.062 -37 -15.688 1 96.75 117 ASP B O 1
ATOM 2190 N N . ARG B 1 118 ? 6.645 -38.406 -16.688 1 92.44 118 ARG B N 1
ATOM 2191 C CA . ARG B 1 118 ? 7.047 -39.562 -15.906 1 92.44 118 ARG B CA 1
ATOM 2192 C C . ARG B 1 118 ? 8.516 -39.906 -16.141 1 92.44 118 ARG B C 1
ATOM 2194 O O . ARG B 1 118 ? 9.172 -40.469 -15.281 1 92.44 118 ARG B O 1
ATOM 2201 N N . SER B 1 119 ? 9.031 -39.562 -17.312 1 93.06 119 SER B N 1
ATOM 2202 C CA . SER B 1 119 ? 10.414 -39.875 -17.656 1 93.06 119 SER B CA 1
ATOM 2203 C C . SER B 1 119 ? 11.375 -38.844 -17.031 1 93.06 119 SER B C 1
ATOM 2205 O O . SER B 1 119 ? 12.594 -39.031 -17.062 1 93.06 119 SER B O 1
ATOM 2207 N N . GLY B 1 120 ? 10.828 -37.781 -16.453 1 95.06 120 GLY B N 1
ATOM 2208 C CA . GLY B 1 120 ? 11.656 -36.781 -15.852 1 95.06 120 GLY B CA 1
ATOM 2209 C C . GLY B 1 120 ? 11.953 -35.594 -16.781 1 95.06 120 GLY B C 1
ATOM 2210 O O . GLY B 1 120 ? 12.617 -34.656 -16.391 1 95.06 120 GLY B O 1
ATOM 2211 N N . LYS B 1 121 ? 11.445 -35.719 -17.953 1 97.06 121 LYS B N 1
ATOM 2212 C CA . LYS B 1 121 ? 11.633 -34.656 -18.938 1 97.06 121 LYS B CA 1
ATOM 2213 C C . LYS B 1 121 ? 10.766 -33.438 -18.609 1 97.06 121 LYS B C 1
ATOM 2215 O O . LYS B 1 121 ? 9.586 -33.594 -18.25 1 97.06 121 LYS B O 1
ATOM 2220 N N . ARG B 1 122 ? 11.352 -32.219 -18.781 1 98.31 122 ARG B N 1
ATOM 2221 C CA . ARG B 1 122 ? 10.562 -31 -18.594 1 98.31 122 ARG B CA 1
ATOM 2222 C C . ARG B 1 122 ? 9.625 -30.781 -19.781 1 98.31 122 ARG B C 1
ATOM 2224 O O . ARG B 1 122 ? 10.078 -30.688 -20.938 1 98.31 122 ARG B O 1
ATOM 2231 N N . VAL B 1 123 ? 8.391 -30.719 -19.5 1 98.19 123 VAL B N 1
ATOM 2232 C CA . VAL B 1 123 ? 7.422 -30.625 -20.594 1 98.19 123 VAL B CA 1
ATOM 2233 C C . VAL B 1 123 ? 6.617 -29.328 -20.453 1 98.19 123 VAL B C 1
ATOM 2235 O O . VAL B 1 123 ? 5.707 -29.078 -21.25 1 98.19 123 VAL B O 1
ATOM 2238 N N . GLY B 1 124 ? 6.926 -28.5 -19.5 1 98.44 124 GLY B N 1
ATOM 2239 C CA . GLY B 1 124 ? 6.266 -27.219 -19.328 1 98.44 124 GLY B CA 1
ATOM 2240 C C . GLY B 1 124 ? 6.926 -26.344 -18.281 1 98.44 124 GLY B C 1
ATOM 2241 O O . GLY B 1 124 ? 7.672 -26.828 -17.438 1 98.44 124 GLY B O 1
ATOM 2242 N N . TYR B 1 125 ? 6.621 -25.016 -18.453 1 98.62 125 TYR B N 1
ATOM 2243 C CA . TYR B 1 125 ? 7.156 -24 -17.547 1 98.62 125 TYR B CA 1
ATOM 2244 C C . TYR B 1 125 ? 6.305 -22.75 -17.578 1 98.62 125 TYR B C 1
ATOM 2246 O O . TYR B 1 125 ? 5.812 -22.344 -18.641 1 98.62 125 TYR B O 1
ATOM 2254 N N . GLY B 1 126 ? 6.074 -22.203 -16.438 1 98.62 126 GLY B N 1
ATOM 2255 C CA . GLY B 1 126 ? 5.406 -20.922 -16.312 1 98.62 126 GLY B CA 1
ATOM 2256 C C . GLY B 1 126 ? 5.992 -20.047 -15.219 1 98.62 126 GLY B C 1
ATOM 2257 O O . GLY B 1 126 ? 6.305 -20.531 -14.125 1 98.62 126 GLY B O 1
ATOM 2258 N N . GLN B 1 127 ? 6 -18.719 -15.594 1 98.25 127 GLN B N 1
ATOM 2259 C CA . GLN B 1 127 ? 6.582 -17.797 -14.625 1 98.25 127 GLN B CA 1
ATOM 2260 C C . GLN B 1 127 ? 5.848 -16.453 -14.633 1 98.25 127 GLN B C 1
ATOM 2262 O O . GLN B 1 127 ? 5.496 -15.945 -15.695 1 98.25 127 GLN B O 1
ATOM 2267 N N . TYR B 1 128 ? 5.602 -16.062 -13.508 1 97 128 TYR B N 1
ATOM 2268 C CA . TYR B 1 128 ? 5.258 -14.672 -13.227 1 97 128 TYR B CA 1
ATOM 2269 C C . TYR B 1 128 ? 6.426 -13.938 -12.562 1 97 128 TYR B C 1
ATOM 2271 O O . TYR B 1 128 ? 7.031 -14.453 -11.625 1 97 128 TYR B O 1
ATOM 2279 N N . HIS B 1 129 ? 6.668 -12.719 -13.047 1 95.06 129 HIS B N 1
ATOM 2280 C CA . HIS B 1 129 ? 7.73 -11.922 -12.445 1 95.06 129 HIS B CA 1
ATOM 2281 C C . HIS B 1 129 ? 7.344 -10.445 -12.391 1 95.06 129 HIS B C 1
ATOM 2283 O O . HIS B 1 129 ? 6.984 -9.852 -13.406 1 95.06 129 HIS B O 1
ATOM 2289 N N . LEU B 1 130 ? 7.465 -9.914 -11.172 1 92.12 130 LEU B N 1
ATOM 2290 C CA . LEU B 1 130 ? 7.27 -8.477 -11.008 1 92.12 130 LEU B CA 1
ATOM 2291 C C . LEU B 1 130 ? 8.57 -7.719 -11.242 1 92.12 130 LEU B C 1
ATOM 2293 O O . LEU B 1 130 ? 9.531 -7.891 -10.492 1 92.12 130 LEU B O 1
ATOM 2297 N N . LYS B 1 131 ? 8.516 -6.898 -12.227 1 86.94 131 LYS B N 1
ATOM 2298 C CA . LYS B 1 131 ? 9.727 -6.156 -12.555 1 86.94 131 LYS B CA 1
ATOM 2299 C C . LYS B 1 131 ? 9.883 -4.938 -11.648 1 86.94 131 LYS B C 1
ATOM 2301 O O . LYS B 1 131 ? 8.906 -4.25 -11.344 1 86.94 131 LYS B O 1
ATOM 2306 N N . GLY B 1 132 ? 11.164 -4.625 -11.227 1 80.88 132 GLY B N 1
ATOM 2307 C CA . GLY B 1 132 ? 11.508 -3.404 -10.516 1 80.88 132 GLY B CA 1
ATOM 2308 C C . GLY B 1 132 ? 10.719 -3.225 -9.227 1 80.88 132 GLY B C 1
ATOM 2309 O O . GLY B 1 132 ? 10.375 -2.1 -8.859 1 80.88 132 GLY B O 1
ATOM 2310 N N . GLY B 1 133 ? 10.312 -4.305 -8.695 1 78.88 133 GLY B N 1
ATOM 2311 C CA . GLY B 1 133 ? 9.523 -4.195 -7.477 1 78.88 133 GLY B CA 1
ATOM 2312 C C . GLY B 1 133 ? 8.109 -3.713 -7.727 1 78.88 133 GLY B C 1
ATOM 2313 O O . GLY B 1 133 ? 7.375 -3.404 -6.785 1 78.88 133 GLY B O 1
ATOM 2314 N N . GLY B 1 134 ? 7.688 -3.723 -8.93 1 74.06 134 GLY B N 1
ATOM 2315 C CA . GLY B 1 134 ? 6.336 -3.354 -9.328 1 74.06 134 GLY B CA 1
ATOM 2316 C C . GLY B 1 134 ? 6.133 -1.854 -9.43 1 74.06 134 GLY B C 1
ATOM 2317 O O . GLY B 1 134 ? 5.086 -1.395 -9.883 1 74.06 134 GLY B O 1
ATOM 2318 N N . GLY B 1 135 ? 7.25 -1.076 -9.188 1 64.81 135 GLY B N 1
ATOM 2319 C CA . GLY B 1 135 ? 7.039 0.358 -9.289 1 64.81 135 GLY B CA 1
ATOM 2320 C C . GLY B 1 135 ? 5.59 0.762 -9.094 1 64.81 135 GLY B C 1
ATOM 2321 O O . GLY B 1 135 ? 4.98 0.433 -8.07 1 64.81 135 GLY B O 1
ATOM 2322 N N . LEU B 1 136 ? 4.961 1.402 -10.094 1 62.16 136 LEU B N 1
ATOM 2323 C CA . LEU B 1 136 ? 3.564 1.819 -10.125 1 62.16 136 LEU B CA 1
ATOM 2324 C C . LEU B 1 136 ? 2.707 0.792 -10.859 1 62.16 136 LEU B C 1
ATOM 2326 O O . LEU B 1 136 ? 1.6 1.104 -11.297 1 62.16 136 LEU B O 1
ATOM 2330 N N . ALA B 1 137 ? 3.18 -0.341 -10.859 1 66.88 137 ALA B N 1
ATOM 2331 C CA . ALA B 1 137 ? 2.428 -1.364 -11.586 1 66.88 137 ALA B CA 1
ATOM 2332 C C . ALA B 1 137 ? 1.104 -1.664 -10.891 1 66.88 137 ALA B C 1
ATOM 2334 O O . ALA B 1 137 ? 1.077 -1.956 -9.688 1 66.88 137 ALA B O 1
ATOM 2335 N N . LEU B 1 138 ? 0.09 -1.394 -11.664 1 65.19 138 LEU B N 1
ATOM 2336 C CA . LEU B 1 138 ? -1.248 -1.607 -11.125 1 65.19 138 LEU B CA 1
ATOM 2337 C C . LEU B 1 138 ? -1.415 -3.045 -10.641 1 65.19 138 LEU B C 1
ATOM 2339 O O . LEU B 1 138 ? -2.199 -3.309 -9.727 1 65.19 138 LEU B O 1
ATOM 2343 N N . ASN B 1 139 ? -0.561 -3.859 -11.18 1 77 139 ASN B N 1
ATOM 2344 C CA . ASN B 1 139 ? -0.779 -5.273 -10.891 1 77 139 ASN B CA 1
ATOM 2345 C C . ASN B 1 139 ? 0.032 -5.727 -9.68 1 77 139 ASN B C 1
ATOM 2347 O O . ASN B 1 139 ? -0.11 -6.863 -9.219 1 77 139 ASN B O 1
ATOM 2351 N N . LYS B 1 140 ? 0.799 -4.84 -9.148 1 83.31 140 LYS B N 1
ATOM 2352 C CA . LYS B 1 140 ? 1.569 -5.156 -7.949 1 83.31 140 LYS B CA 1
ATOM 2353 C C . LYS B 1 140 ? 0.662 -5.664 -6.832 1 83.31 140 LYS B C 1
ATOM 2355 O O . LYS B 1 140 ? 0.976 -6.656 -6.176 1 83.31 140 LYS B O 1
ATOM 2360 N N . TRP B 1 141 ? -0.541 -5.047 -6.809 1 85.25 141 TRP B N 1
ATOM 2361 C CA . TRP B 1 141 ? -1.4 -5.305 -5.656 1 85.25 141 TRP B CA 1
ATOM 2362 C C . TRP B 1 141 ? -2.537 -6.254 -6.027 1 85.25 141 TRP B C 1
ATOM 2364 O O . TRP B 1 141 ? -3.406 -6.543 -5.199 1 85.25 141 TRP B O 1
ATOM 2374 N N . ALA B 1 142 ? -2.479 -6.809 -7.152 1 86.75 142 ALA B N 1
ATOM 2375 C CA . ALA B 1 142 ? -3.467 -7.816 -7.527 1 86.75 142 ALA B CA 1
ATOM 2376 C C . ALA B 1 142 ? -3.299 -9.086 -6.699 1 86.75 142 ALA B C 1
ATOM 2378 O O . ALA B 1 142 ? -2.227 -9.328 -6.141 1 86.75 142 ALA B O 1
ATOM 2379 N N . SER B 1 143 ? -4.449 -9.828 -6.641 1 92.5 143 SER B N 1
ATOM 2380 C CA . SER B 1 143 ? -4.395 -11.086 -5.91 1 92.5 143 SER B CA 1
ATOM 2381 C C . SER B 1 143 ? -3.424 -12.062 -6.57 1 92.5 143 SER B C 1
ATOM 2383 O O . SER B 1 143 ? -3.189 -12 -7.777 1 92.5 143 SER B O 1
ATOM 2385 N N . THR B 1 144 ? -2.9 -12.984 -5.73 1 96.19 144 THR B N 1
ATOM 2386 C CA . THR B 1 144 ? -2.025 -14.031 -6.254 1 96.19 144 THR B CA 1
ATOM 2387 C C . THR B 1 144 ? -2.75 -14.867 -7.305 1 96.19 144 THR B C 1
ATOM 2389 O O . THR B 1 144 ? -2.18 -15.195 -8.344 1 96.19 144 THR B O 1
ATOM 2392 N N . GLU B 1 145 ? -3.992 -15.148 -7.086 1 96.31 145 GLU B N 1
ATOM 2393 C CA . GLU B 1 145 ? -4.805 -15.93 -8.016 1 96.31 145 GLU B CA 1
ATOM 2394 C C . GLU B 1 145 ? -4.902 -15.242 -9.375 1 96.31 145 GLU B C 1
ATOM 2396 O O . GLU B 1 145 ? -4.703 -15.883 -10.414 1 96.31 145 GLU B O 1
ATOM 2401 N N . SER B 1 146 ? -5.191 -13.977 -9.352 1 93.62 146 SER B N 1
ATOM 2402 C CA . SER B 1 146 ? -5.312 -13.219 -10.594 1 93.62 146 SER B CA 1
ATOM 2403 C C . SER B 1 146 ? -3.994 -13.188 -11.352 1 93.62 146 SER B C 1
ATOM 2405 O O . SER B 1 146 ? -3.973 -13.359 -12.57 1 93.62 146 SER B O 1
ATOM 2407 N N . LYS B 1 147 ? -2.906 -13.055 -10.688 1 94.12 147 LYS B N 1
ATOM 2408 C CA . LYS B 1 147 ? -1.584 -13.016 -11.305 1 94.12 147 LYS B CA 1
ATOM 2409 C C . LYS B 1 147 ? -1.248 -14.352 -11.969 1 94.12 147 LYS B C 1
ATOM 2411 O O . LYS B 1 147 ? -0.714 -14.383 -13.078 1 94.12 147 LYS B O 1
ATOM 2416 N N . MET B 1 148 ? -1.666 -15.383 -11.297 1 97.88 148 MET B N 1
ATOM 2417 C CA . MET B 1 148 ? -1.297 -16.703 -11.781 1 97.88 148 MET B CA 1
ATOM 2418 C C . MET B 1 148 ? -2.266 -17.172 -12.867 1 97.88 148 MET B C 1
ATOM 2420 O O . MET B 1 148 ? -1.957 -18.094 -13.625 1 97.88 148 MET B O 1
ATOM 2424 N N . GLU B 1 149 ? -3.41 -16.594 -12.969 1 96.56 149 GLU B N 1
ATOM 2425 C CA . GLU B 1 149 ? -4.398 -16.984 -13.969 1 96.56 149 GLU B CA 1
ATOM 2426 C C . GLU B 1 149 ? -3.812 -16.922 -15.375 1 96.56 149 GLU B C 1
ATOM 2428 O O . GLU B 1 149 ? -4 -17.828 -16.188 1 96.56 149 GLU B O 1
ATOM 2433 N N . GLN B 1 150 ? -3.141 -15.805 -15.609 1 92.75 150 GLN B N 1
ATOM 2434 C CA . GLN B 1 150 ? -2.527 -15.664 -16.922 1 92.75 150 GLN B CA 1
ATOM 2435 C C . GLN B 1 150 ? -1.45 -16.719 -17.141 1 92.75 150 GLN B C 1
ATOM 2437 O O . GLN B 1 150 ? -1.313 -17.25 -18.25 1 92.75 150 GLN B O 1
ATOM 2442 N N . VAL B 1 151 ? -0.674 -17.031 -16.203 1 97.81 151 VAL B N 1
ATOM 2443 C CA . VAL B 1 151 ? 0.367 -18.047 -16.297 1 97.81 151 VAL B CA 1
ATOM 2444 C C . VAL B 1 151 ? -0.259 -19.391 -16.641 1 97.81 151 VAL B C 1
ATOM 2446 O O . VAL B 1 151 ? 0.175 -20.062 -17.578 1 97.81 151 VAL B O 1
ATOM 2449 N N . PHE B 1 152 ? -1.312 -19.766 -15.961 1 98.38 152 PHE B N 1
ATOM 2450 C CA . PHE B 1 152 ? -1.956 -21.062 -16.203 1 98.38 152 PHE B CA 1
ATOM 2451 C C . PHE B 1 152 ? -2.611 -21.094 -17.578 1 98.38 152 PHE B C 1
ATOM 2453 O O . PHE B 1 152 ? -2.518 -22.094 -18.297 1 98.38 152 PHE B O 1
ATOM 2460 N N . THR B 1 153 ? -3.295 -20.016 -17.969 1 97.12 153 THR B N 1
ATOM 2461 C CA . THR B 1 153 ? -3.912 -19.953 -19.297 1 97.12 153 THR B CA 1
ATOM 2462 C C . THR B 1 153 ? -2.881 -20.234 -20.375 1 97.12 153 THR B C 1
ATOM 2464 O O . THR B 1 153 ? -3.121 -21.031 -21.281 1 97.12 153 THR B O 1
ATOM 2467 N N . GLU B 1 154 ? -1.743 -19.609 -20.25 1 97.5 154 GLU B N 1
ATOM 2468 C CA . GLU B 1 154 ? -0.694 -19.781 -21.25 1 97.5 154 GLU B CA 1
ATOM 2469 C C . GLU B 1 154 ? -0.064 -21.172 -21.156 1 97.5 154 GLU B C 1
ATOM 2471 O O . GLU B 1 154 ? 0.303 -21.766 -22.172 1 97.5 154 GLU B O 1
ATOM 2476 N N . LEU B 1 155 ? 0.122 -21.656 -19.969 1 97.88 155 LEU B N 1
ATOM 2477 C CA . LEU B 1 155 ? 0.7 -22.984 -19.75 1 97.88 155 LEU B CA 1
ATOM 2478 C C . LEU B 1 155 ? -0.125 -24.062 -20.453 1 97.88 155 LEU B C 1
ATOM 2480 O O . LEU B 1 155 ? 0.431 -25 -21.016 1 97.88 155 LEU B O 1
ATOM 2484 N N . PHE B 1 156 ? -1.45 -23.844 -20.469 1 97.25 156 PHE B N 1
ATOM 2485 C CA . PHE B 1 156 ? -2.35 -24.875 -20.984 1 97.25 156 PHE B CA 1
ATOM 2486 C C . PHE B 1 156 ? -2.855 -24.5 -22.375 1 97.25 156 PHE B C 1
ATOM 2488 O O . PHE B 1 156 ? -3.791 -25.125 -22.875 1 97.25 156 PHE B O 1
ATOM 2495 N N . ALA B 1 157 ? -2.287 -23.422 -22.797 1 92.25 157 ALA B N 1
ATOM 2496 C CA . ALA B 1 157 ? -2.684 -23.016 -24.141 1 92.25 157 ALA B CA 1
ATOM 2497 C C . ALA B 1 157 ? -2.365 -24.109 -25.156 1 92.25 157 ALA B C 1
ATOM 2499 O O . ALA B 1 157 ? -1.309 -24.75 -25.094 1 92.25 157 ALA B O 1
ATOM 2500 N N . LYS B 1 158 ? -3.439 -24.562 -25.875 1 76.56 158 LYS B N 1
ATOM 2501 C CA . LYS B 1 158 ? -3.279 -25.594 -26.906 1 76.56 158 LYS B CA 1
ATOM 2502 C C . LYS B 1 158 ? -2.74 -25 -28.203 1 76.56 158 LYS B C 1
ATOM 2504 O O . LYS B 1 158 ? -3.105 -23.891 -28.578 1 76.56 158 LYS B O 1
ATOM 2509 N N . HIS B 1 159 ? -1.505 -25.422 -28.547 1 56.09 159 HIS B N 1
ATOM 2510 C CA . HIS B 1 159 ? -1.144 -25.188 -29.938 1 56.09 159 HIS B CA 1
ATOM 2511 C C . HIS B 1 159 ? -1.44 -26.422 -30.797 1 56.09 159 HIS B C 1
ATOM 2513 O O . HIS B 1 159 ? -1.476 -27.547 -30.297 1 56.09 159 HIS B O 1
#

Sequence (318 aa):
MGSVATTSTMFKKSREDHMKRMLMLFVLLPVCSCTAINVKPLAINANDNIACIKENPKVKVPRFLDIVVNGFEEHDFTTRVYQNTPNNSCDLLVTYTATRNWDVSPYMTDAEIWVKDRSGKRVGYGQYHLKGGGGLALNKWASTESKMEQVFTELFAKHMGSVATTSTMFKKSREDHMKRMLMLFVLLPVCSCTAINVKPLAINANDNIACIKENPKVKVPRFLDIVVNGFEEHDFTTRVYQNTPNNSCDLLVTYTATRNWDVSPYMTDAEIWVKDRSGKRVGYGQYHLKGGGGLALNKWASTESKMEQVFTELFAKH

Secondary structure (DSSP, 8-state):
------THHHHHHHHHHHHH-------------SEEEEEE-----TT--EEEEE--TT--STTHHHHHHHHHHTTT-EEEEESSS--TT-SEEEEEEEEEEEEEEEEEEEEEEEEEETTS-EEEEEEEEEGGGGTT-GGGGS-HHHHHHHHHHHHT---/------THHHHHHHHHHHHHT------------SEEEEEE-----TT--EEEEE--TT--STTHHHHHHHHHHTTT-EEEEESSS--TT-SEEEEEEEEEEEEEEEEEEEEEEEEEETTS-EEEEEEEEEGGGGTT-GGGGS-HHHHHHHHHHHHT---

pLDDT: mean 84.46, std 19.48, range [33.0, 98.94]

Foldseek 3Di:
DDPPPDPPVVVVCCVVVVVVPPVPPPPVPPPPPPDDDDDDDDDADPPAAEEEEEDDPVAPPPCVVVVVCCVSVVVRHHYHYDHDDDDPVHRHYDYDHDDDDDDDDDFDAKDKDWDDDPVRHTPFIFMDGQPPCCVVPPCRPPDPCVRCVVRVCVRPDDD/DDDPPDPVVVVVCCVVVVVVPPVPPPPVVPPPPPDDDDDDDDDADPPAAEEEEEDDPVAPPPCVVVVVCCVSVVVRHHYHYDHDDDDPVHRHYHYDHDDDDDDDDDFDAKDKDWDDDPVRHTDFIFMDGQPPCCVVPPCRPPDPCVRCVVRVCVRPPDD

Radius of gyration: 31.42 Å; Cα contacts (8 Å, |Δi|>4): 532; chains: 2; bounding box: 59×104×61 Å

Organism: Desulfotalea psychrophila (strain LSv54 / DSM 12343) (NCBI:txid177439)